Protein AF-A0A150WPJ3-F1 (afdb_monomer_lite)

Foldseek 3Di:
DVVVVVQVVLLVLVLVLCVLLVQPLVCLCVQQVHDSVQSVCSNVVVDNPDRRDLSSLVSLCLQLLAQSVCSVVVPDDSVSSNCSSVPPLLDDDPLWVAPQFFWQLLQLLVLVVCCVPPNLVVSSNLCSVRSHHSCNVVDRRRTTDPLVVLSSLVSVVVVPDDPVNLLVSLLRNCVRQCPPPLLVQLQPDQFPVSLVVSCQVCVSVNGDQWDWDWDDDPQKIKIKTKHQQVSNVVQDPPDPSVVSSVSSVQSNQQNSNVSNQHHGWRFDWDWDDDPRMIMIMTMTGRDDPDGRDPPPDDD

Radius of gyration: 23.69 Å; chains: 1; bounding box: 61×31×68 Å

Secondary structure (DSSP, 8-state):
-HHHHHHHHHHHHHHHHHHHHT--TTTHHHHHT--HHHHHHHHTTS---S---HHHHHHHHHHHT--GGGTTTT-S-HHHHHHHHTT-TTPPPHHHHSS--EEGGGTHHHHHHHHHHH-HHHHHHHHHHTT--GGGGG-TTSEE-HHHHHHHHHHHHHTT--HHHHHHHHHTTHHHHTTSHHHHHHHT--SHHHHHHHHHHTHHHH-SSSEEEEEEETTEEEEEEEEEGGG-TTS-TTSHHHHHHHHHHHHHHHHGGGGGTPPP-PPEEEEEEETTEEEEEEEEE----SPPPPP----

Structure (mmCIF, N/CA/C/O backbone):
data_AF-A0A150WPJ3-F1
#
_entry.id   AF-A0A150WPJ3-F1
#
loop_
_atom_site.group_PDB
_atom_site.id
_atom_site.type_symbol
_atom_site.label_atom_id
_atom_site.label_alt_id
_atom_site.label_comp_id
_atom_site.label_asym_id
_atom_site.label_entity_id
_atom_site.label_seq_id
_atom_site.pdbx_PDB_ins_code
_atom_site.Cartn_x
_atom_site.Cartn_y
_atom_site.Cartn_z
_atom_site.occupancy
_atom_site.B_iso_or_equiv
_atom_site.auth_seq_id
_atom_site.auth_comp_id
_atom_site.auth_asym_id
_atom_site.auth_atom_id
_atom_site.pdbx_PDB_model_num
ATOM 1 N N . MET A 1 1 ? 29.382 14.256 -35.325 1.00 43.97 1 MET A N 1
ATOM 2 C CA . MET A 1 1 ? 30.253 13.311 -34.579 1.00 43.97 1 MET A CA 1
ATOM 3 C C . MET A 1 1 ? 29.924 13.138 -33.090 1.00 43.97 1 MET A C 1
ATOM 5 O O . MET A 1 1 ? 30.317 12.117 -32.549 1.00 43.97 1 MET A O 1
ATOM 9 N N . ARG A 1 2 ? 29.198 14.041 -32.402 1.00 35.03 2 ARG A N 1
ATOM 10 C CA . ARG A 1 2 ? 28.815 13.825 -30.984 1.00 35.03 2 ARG A CA 1
ATOM 11 C C . ARG A 1 2 ? 27.594 12.908 -30.765 1.00 35.03 2 ARG A C 1
ATOM 13 O O . ARG A 1 2 ? 27.507 12.307 -29.703 1.00 35.03 2 ARG A O 1
ATOM 20 N N . SER A 1 3 ? 26.685 12.752 -31.738 1.00 48.56 3 SER A N 1
ATOM 21 C CA . SER A 1 3 ? 25.469 11.934 -31.544 1.00 48.56 3 SER A CA 1
ATOM 22 C C . SER A 1 3 ? 25.683 10.421 -31.686 1.00 48.56 3 SER A C 1
ATOM 24 O O . SER A 1 3 ? 25.034 9.670 -30.969 1.00 48.56 3 SER A O 1
ATOM 26 N N . SER A 1 4 ? 26.611 9.951 -32.535 1.00 50.06 4 SER A N 1
ATOM 27 C CA . SER A 1 4 ? 26.823 8.500 -32.706 1.00 50.06 4 SER A CA 1
ATOM 28 C C . SER A 1 4 ? 27.523 7.857 -31.507 1.00 50.06 4 SER A C 1
ATOM 30 O O . SER A 1 4 ? 27.240 6.710 -31.179 1.00 50.06 4 SER A O 1
ATOM 32 N N . LYS A 1 5 ? 28.386 8.609 -30.807 1.00 55.91 5 LYS A N 1
ATOM 33 C CA . LYS A 1 5 ? 29.076 8.126 -29.603 1.00 55.91 5 LYS A CA 1
ATOM 34 C C . LYS A 1 5 ? 28.113 7.956 -28.420 1.00 55.91 5 LYS A C 1
ATOM 36 O O . LYS A 1 5 ? 28.244 6.991 -27.686 1.00 55.91 5 LYS A O 1
ATOM 41 N N . ARG A 1 6 ? 27.116 8.844 -28.290 1.00 58.34 6 ARG A N 1
ATOM 42 C CA . ARG A 1 6 ? 26.076 8.779 -27.247 1.00 58.34 6 ARG A CA 1
ATOM 43 C C . ARG A 1 6 ? 25.076 7.638 -27.487 1.00 58.34 6 ARG A C 1
ATOM 45 O O . ARG A 1 6 ? 24.801 6.879 -26.571 1.00 58.34 6 ARG A O 1
ATOM 52 N N . ALA A 1 7 ? 24.630 7.446 -28.732 1.00 60.22 7 ALA A N 1
ATOM 53 C CA . ALA A 1 7 ? 23.730 6.341 -29.089 1.00 60.22 7 ALA A CA 1
ATOM 54 C C . ALA A 1 7 ? 24.381 4.950 -28.924 1.00 60.22 7 ALA A C 1
ATOM 56 O O . ALA A 1 7 ? 23.715 3.982 -28.560 1.00 60.22 7 ALA A O 1
ATOM 57 N N . SER A 1 8 ? 25.694 4.846 -29.172 1.00 64.50 8 SER A N 1
ATOM 58 C CA . SER A 1 8 ? 26.464 3.619 -28.924 1.00 64.50 8 SER A CA 1
ATOM 59 C C . SER A 1 8 ? 26.557 3.270 -27.433 1.00 64.50 8 SER A C 1
ATOM 61 O O . SER A 1 8 ? 26.615 2.092 -27.087 1.00 64.50 8 SER A O 1
ATOM 63 N N . ASP A 1 9 ? 26.576 4.279 -26.565 1.00 81.06 9 ASP A N 1
ATOM 64 C CA . ASP A 1 9 ? 26.708 4.134 -25.113 1.00 81.06 9 ASP A CA 1
ATOM 65 C C . ASP A 1 9 ? 25.377 3.694 -24.480 1.00 81.06 9 ASP A C 1
ATOM 67 O O . ASP A 1 9 ? 25.307 2.682 -23.788 1.00 81.06 9 ASP A O 1
ATOM 71 N N . GLU A 1 10 ? 24.277 4.357 -24.856 1.00 85.62 10 GLU A N 1
ATOM 72 C CA . GLU A 1 10 ? 22.910 4.016 -24.426 1.00 85.62 10 GLU A CA 1
ATOM 73 C C . GLU A 1 10 ? 22.515 2.592 -24.849 1.00 85.62 10 GLU A C 1
ATOM 75 O O . GLU A 1 10 ? 21.962 1.824 -24.062 1.00 85.62 10 GLU A O 1
ATOM 80 N N . SER A 1 11 ? 22.863 2.194 -26.078 1.00 88.75 11 SER A N 1
ATOM 81 C CA . SER A 1 11 ? 22.629 0.828 -26.548 1.00 88.75 11 SER A CA 1
ATOM 82 C C . SER A 1 11 ? 23.442 -0.215 -25.784 1.00 88.75 11 SER A C 1
ATOM 84 O O . SER A 1 11 ? 22.971 -1.340 -25.629 1.00 88.75 11 SER A O 1
ATOM 86 N N . THR A 1 12 ? 24.659 0.116 -25.356 1.00 89.44 12 THR A N 1
ATOM 87 C CA . THR A 1 12 ? 25.503 -0.809 -24.589 1.00 89.44 12 THR A CA 1
ATOM 88 C C . THR A 1 12 ? 24.940 -0.967 -23.183 1.00 89.44 12 THR A C 1
ATOM 90 O O . THR A 1 12 ? 24.659 -2.090 -22.766 1.00 89.44 12 THR A O 1
ATOM 93 N N . ARG A 1 13 ? 24.628 0.151 -22.518 1.00 89.38 13 ARG A N 1
ATOM 94 C CA . ARG A 1 13 ? 24.033 0.155 -21.181 1.00 89.38 13 ARG A CA 1
ATOM 95 C C . ARG A 1 13 ? 22.702 -0.593 -21.122 1.00 89.38 13 ARG A C 1
ATOM 97 O O . ARG A 1 13 ? 22.463 -1.323 -20.165 1.00 89.38 13 ARG A O 1
ATOM 104 N N . LEU A 1 14 ? 21.839 -0.456 -22.134 1.00 90.75 14 LEU A N 1
ATOM 105 C CA . LEU A 1 14 ? 20.568 -1.187 -22.160 1.00 90.75 14 LEU A CA 1
ATOM 106 C C . LEU A 1 14 ? 20.791 -2.704 -22.228 1.00 90.75 14 LEU A C 1
ATOM 108 O O . LEU A 1 14 ? 20.119 -3.453 -21.524 1.00 90.75 14 LEU A O 1
ATOM 112 N N . ARG A 1 15 ? 21.755 -3.173 -23.036 1.00 92.19 15 ARG A N 1
ATOM 113 C CA . ARG A 1 15 ? 22.100 -4.604 -23.092 1.00 92.19 15 ARG A CA 1
ATOM 114 C C . ARG A 1 15 ? 22.663 -5.098 -21.765 1.00 92.19 15 ARG A C 1
ATOM 116 O O . ARG A 1 15 ? 22.264 -6.168 -21.316 1.00 92.19 15 ARG A O 1
ATOM 123 N N . GLU A 1 16 ? 23.537 -4.320 -21.131 1.00 91.44 16 GLU A N 1
ATOM 124 C CA . GLU A 1 16 ? 24.059 -4.632 -19.798 1.00 91.44 16 GLU A CA 1
ATOM 125 C C . GLU A 1 16 ? 22.931 -4.747 -18.774 1.00 91.44 16 GLU A C 1
ATOM 127 O O . GLU A 1 16 ? 22.868 -5.743 -18.069 1.00 91.44 16 GLU A O 1
ATOM 132 N N . LEU A 1 17 ? 21.993 -3.795 -18.740 1.00 91.00 17 LEU A N 1
ATOM 133 C CA . LEU A 1 17 ? 20.832 -3.847 -17.849 1.00 91.00 17 LEU A CA 1
ATOM 134 C C . LEU A 1 17 ? 20.012 -5.127 -18.065 1.00 91.00 17 LEU A C 1
ATOM 136 O O . LEU A 1 17 ? 19.693 -5.823 -17.103 1.00 91.00 17 LEU A O 1
ATOM 140 N N . ILE A 1 18 ? 19.706 -5.466 -19.323 1.00 92.81 18 ILE A N 1
ATOM 141 C CA . ILE A 1 18 ? 18.978 -6.694 -19.690 1.00 92.81 18 ILE A CA 1
ATOM 142 C C . ILE A 1 18 ? 19.725 -7.935 -19.177 1.00 92.81 18 ILE A C 1
ATOM 144 O O . ILE A 1 18 ? 19.088 -8.854 -18.660 1.00 92.81 18 ILE A O 1
ATOM 148 N N . GLN A 1 19 ? 21.057 -7.963 -19.284 1.00 92.94 19 GLN A N 1
ATOM 149 C CA . GLN A 1 19 ? 21.891 -9.050 -18.762 1.00 92.94 19 GLN A CA 1
ATOM 150 C C . GLN A 1 19 ? 21.917 -9.083 -17.227 1.00 92.94 19 GLN A C 1
ATOM 152 O O . GLN A 1 19 ? 21.754 -10.156 -16.649 1.00 92.94 19 GLN A O 1
ATOM 157 N N . GLU A 1 20 ? 22.072 -7.933 -16.565 1.00 91.31 20 GLU A N 1
ATOM 158 C CA . GLU A 1 20 ? 22.107 -7.793 -15.102 1.00 91.31 20 GLU A CA 1
ATOM 159 C C . GLU A 1 20 ? 20.833 -8.370 -14.466 1.00 91.31 20 GLU A C 1
ATOM 161 O O . GLU A 1 20 ? 20.904 -9.212 -13.561 1.00 91.31 20 GLU A O 1
ATOM 166 N N . ILE A 1 21 ? 19.668 -7.967 -14.986 1.00 91.94 21 ILE A N 1
ATOM 167 C CA . ILE A 1 21 ? 18.357 -8.411 -14.490 1.00 91.94 21 ILE A CA 1
ATOM 168 C C . ILE A 1 21 ? 17.924 -9.757 -15.080 1.00 91.94 21 ILE A C 1
ATOM 170 O O . ILE A 1 21 ? 16.922 -10.314 -14.649 1.00 91.94 21 ILE A O 1
ATOM 174 N N . GLY A 1 22 ? 18.656 -10.300 -16.056 1.00 91.88 22 GLY A N 1
ATOM 175 C CA . GLY A 1 22 ? 18.321 -11.564 -16.713 1.00 91.88 22 GLY A CA 1
ATOM 176 C C . GLY A 1 22 ? 17.007 -11.525 -17.500 1.00 91.88 22 GLY A C 1
ATOM 177 O O . GLY A 1 22 ? 16.293 -12.525 -17.539 1.00 91.88 22 GLY A O 1
ATOM 178 N N . LEU A 1 23 ? 16.653 -10.388 -18.112 1.00 92.75 23 LEU A N 1
ATOM 179 C CA . LEU A 1 23 ? 15.397 -10.251 -18.854 1.00 92.75 23 LEU A CA 1
ATOM 180 C C . LEU A 1 23 ? 15.380 -11.211 -20.063 1.00 92.75 23 LEU A C 1
ATOM 182 O O . LEU A 1 23 ? 16.221 -11.082 -20.958 1.00 92.75 23 LEU A O 1
ATOM 186 N N . PRO A 1 24 ? 14.411 -12.147 -20.158 1.00 91.81 24 PRO A N 1
ATOM 187 C CA . PRO A 1 24 ? 14.339 -13.049 -21.299 1.00 91.81 24 PRO A CA 1
ATOM 188 C C . PRO A 1 24 ? 14.077 -12.276 -22.594 1.00 91.81 24 PRO A C 1
ATOM 190 O O . PRO A 1 24 ? 13.049 -11.609 -22.715 1.00 91.81 24 PRO A O 1
ATOM 193 N N . LEU A 1 25 ? 14.945 -12.434 -23.599 1.00 91.38 25 LEU A N 1
ATOM 194 C CA . LEU A 1 25 ? 14.851 -11.700 -24.873 1.00 91.38 25 LEU A CA 1
ATOM 195 C C . LEU A 1 25 ? 13.511 -11.879 -25.589 1.00 91.38 25 LEU A C 1
ATOM 197 O O . LEU A 1 25 ? 13.070 -10.976 -26.283 1.00 91.38 25 LEU A O 1
ATOM 201 N N . ARG A 1 26 ? 12.820 -13.005 -25.374 1.00 91.81 26 ARG A N 1
ATOM 202 C CA . ARG A 1 26 ? 11.466 -13.229 -25.905 1.00 91.81 26 ARG A CA 1
ATOM 203 C C . ARG A 1 26 ? 10.423 -12.223 -25.399 1.00 91.81 26 ARG A C 1
ATOM 205 O O . ARG A 1 26 ? 9.414 -12.048 -26.059 1.00 91.81 26 ARG A O 1
ATOM 212 N N . ARG A 1 27 ? 10.636 -11.625 -24.219 1.00 89.94 27 ARG A N 1
ATOM 213 C CA . ARG A 1 27 ? 9.732 -10.640 -23.595 1.00 89.94 27 ARG A CA 1
ATOM 214 C C . ARG A 1 27 ? 10.131 -9.203 -23.905 1.00 89.94 27 ARG A C 1
ATOM 216 O O . ARG A 1 27 ? 9.323 -8.303 -23.722 1.00 89.94 27 ARG A O 1
ATOM 223 N N . LEU A 1 28 ? 11.380 -8.989 -24.323 1.00 92.44 28 LEU A N 1
ATOM 224 C CA . LEU A 1 28 ? 11.913 -7.662 -24.601 1.00 92.44 28 LEU A CA 1
ATOM 225 C C . LEU A 1 28 ? 11.039 -6.886 -25.608 1.00 92.44 28 LEU A C 1
ATOM 227 O O . LEU A 1 28 ? 10.679 -5.767 -25.260 1.00 92.44 28 LEU A O 1
ATOM 231 N N . PRO A 1 29 ? 10.625 -7.453 -26.764 1.00 93.56 29 PRO A N 1
ATOM 232 C CA . PRO A 1 29 ? 9.812 -6.740 -27.754 1.00 93.56 29 PRO A CA 1
ATOM 233 C C . PRO A 1 29 ? 8.538 -6.135 -27.164 1.00 93.56 29 PRO A C 1
ATOM 235 O O . PRO A 1 29 ? 8.267 -4.960 -27.382 1.00 93.56 29 PRO A O 1
ATOM 238 N N . ASP A 1 30 ? 7.819 -6.899 -26.339 1.00 91.19 30 ASP A N 1
ATOM 239 C CA . ASP A 1 30 ? 6.580 -6.443 -25.704 1.00 91.19 30 ASP A CA 1
ATOM 240 C C . ASP A 1 30 ? 6.827 -5.311 -24.697 1.00 91.19 30 ASP A C 1
ATOM 242 O O . ASP A 1 30 ? 6.012 -4.406 -24.561 1.00 91.19 30 ASP A O 1
ATOM 246 N N . ILE A 1 31 ? 7.955 -5.356 -23.981 1.00 90.38 31 ILE A N 1
ATOM 247 C CA . ILE A 1 31 ? 8.293 -4.376 -22.939 1.00 90.38 31 ILE A CA 1
ATOM 248 C C . ILE A 1 31 ? 8.731 -3.053 -23.557 1.00 90.38 31 ILE A C 1
ATOM 250 O O . ILE A 1 31 ? 8.329 -1.993 -23.082 1.00 90.38 31 ILE A O 1
ATOM 254 N N . ILE A 1 32 ? 9.572 -3.104 -24.591 1.00 91.81 32 ILE A N 1
ATOM 255 C CA . ILE A 1 32 ? 10.066 -1.896 -25.256 1.00 91.81 32 ILE A CA 1
ATOM 256 C C . ILE A 1 32 ? 9.150 -1.420 -26.394 1.00 91.81 32 ILE A C 1
ATOM 258 O O . ILE A 1 32 ? 9.360 -0.319 -26.888 1.00 91.81 32 ILE A O 1
ATOM 262 N N . GLU A 1 33 ? 8.084 -2.171 -26.700 1.00 92.25 33 GLU A N 1
ATOM 263 C CA . GLU A 1 33 ? 7.122 -1.987 -27.806 1.00 92.25 33 GLU A CA 1
ATOM 264 C C . GLU A 1 33 ? 7.789 -1.876 -29.182 1.00 92.25 33 GLU A C 1
ATOM 266 O O . GLU A 1 33 ? 7.431 -1.047 -30.016 1.00 92.25 33 GLU A O 1
ATOM 271 N N . GLU A 1 34 ? 8.757 -2.750 -29.420 1.00 93.25 34 GLU A N 1
ATOM 272 C CA . GLU A 1 34 ? 9.460 -2.856 -30.693 1.00 93.25 34 GLU A CA 1
ATOM 273 C C . GLU A 1 34 ? 9.155 -4.198 -31.354 1.00 93.25 34 GLU A C 1
ATOM 275 O O . GLU A 1 34 ? 8.716 -5.156 -30.710 1.00 93.25 34 GLU A O 1
ATOM 280 N N . LYS A 1 35 ? 9.391 -4.303 -32.664 1.00 92.38 35 LYS A N 1
ATOM 281 C CA . LYS A 1 35 ? 9.163 -5.571 -33.367 1.00 92.38 35 LYS A CA 1
ATOM 282 C C . LYS A 1 35 ? 10.167 -6.635 -32.902 1.00 92.38 35 LYS A C 1
ATOM 284 O O . LYS A 1 35 ? 11.356 -6.333 -32.773 1.00 92.38 35 LYS A O 1
ATOM 289 N N . PRO A 1 36 ? 9.747 -7.906 -32.738 1.00 92.94 36 PRO A N 1
ATOM 290 C CA . PRO A 1 36 ? 10.651 -8.984 -32.329 1.00 92.94 36 PRO A CA 1
ATOM 291 C C . PRO A 1 36 ? 11.904 -9.130 -33.201 1.00 92.94 36 PRO A C 1
ATOM 293 O O . PRO A 1 36 ? 12.995 -9.376 -32.688 1.00 92.94 36 PRO A O 1
ATOM 296 N N . GLU A 1 37 ? 11.750 -8.943 -34.510 1.00 92.00 37 GLU A N 1
ATOM 297 C CA . GLU A 1 37 ? 12.819 -9.036 -35.510 1.00 92.00 37 GLU A CA 1
ATOM 298 C C . GLU A 1 37 ? 13.876 -7.938 -35.317 1.00 92.00 37 GLU A C 1
ATOM 300 O O . GLU A 1 37 ? 15.077 -8.219 -35.285 1.00 92.00 37 GLU A O 1
ATOM 305 N N . ASP A 1 38 ? 13.423 -6.698 -35.111 1.00 91.94 38 ASP A N 1
ATOM 306 C CA . ASP A 1 38 ? 14.286 -5.540 -34.881 1.00 91.94 38 ASP A CA 1
ATOM 307 C C . ASP A 1 38 ? 15.022 -5.666 -33.540 1.00 91.94 38 ASP A C 1
ATOM 309 O O . ASP A 1 38 ? 16.226 -5.415 -33.475 1.00 91.94 38 ASP A O 1
ATOM 313 N N . CYS A 1 39 ? 14.342 -6.149 -32.492 1.00 91.81 39 CYS A N 1
ATOM 314 C CA . CYS A 1 39 ? 14.949 -6.432 -31.187 1.00 91.81 39 CYS A CA 1
ATOM 315 C C . CYS A 1 39 ? 16.068 -7.468 -31.288 1.00 91.81 39 CYS A C 1
ATOM 317 O O . CYS A 1 39 ? 17.139 -7.288 -30.706 1.00 91.81 39 CYS A O 1
ATOM 319 N N . LEU A 1 40 ? 15.836 -8.553 -32.032 1.00 90.50 40 LEU A N 1
ATOM 320 C CA . LEU A 1 40 ? 16.822 -9.612 -32.218 1.00 90.50 40 LEU A CA 1
ATOM 321 C C . LEU A 1 40 ? 18.020 -9.125 -33.043 1.00 90.50 40 LEU A C 1
ATOM 323 O O . LEU A 1 40 ? 19.171 -9.409 -32.698 1.00 90.50 40 LEU A O 1
ATOM 327 N N . SER A 1 41 ? 17.766 -8.359 -34.105 1.00 90.31 41 SER A N 1
ATOM 328 C CA . SER A 1 41 ? 18.813 -7.752 -34.931 1.00 90.31 41 SER A CA 1
ATOM 329 C C . SER A 1 41 ? 19.656 -6.743 -34.142 1.00 90.31 41 SER A C 1
ATOM 331 O O . SER A 1 41 ? 20.885 -6.746 -34.240 1.00 90.31 41 SER A O 1
ATOM 333 N N . TRP A 1 42 ? 19.009 -5.916 -33.317 1.00 92.06 42 TRP A N 1
ATOM 334 C CA . TRP A 1 42 ? 19.683 -4.994 -32.408 1.00 92.06 42 TRP A CA 1
ATOM 335 C C . TRP A 1 42 ? 20.510 -5.749 -31.364 1.00 92.06 42 TRP A C 1
ATOM 337 O O . TRP A 1 42 ? 21.672 -5.413 -31.139 1.00 92.06 42 TRP A O 1
ATOM 347 N N . TRP A 1 43 ? 19.958 -6.793 -30.741 1.00 91.69 43 TRP A N 1
ATOM 348 C CA . TRP A 1 43 ? 20.661 -7.590 -29.733 1.00 91.69 43 TRP A CA 1
ATOM 349 C C . TRP A 1 43 ? 21.915 -8.269 -30.295 1.00 91.69 43 TRP A C 1
ATOM 351 O O . TRP A 1 43 ? 22.976 -8.236 -29.674 1.00 91.69 43 TRP A O 1
ATOM 361 N N . SER A 1 44 ? 21.799 -8.838 -31.495 1.00 89.12 44 SER A N 1
ATOM 362 C CA . SER A 1 44 ? 22.882 -9.527 -32.208 1.00 89.12 44 SER A CA 1
ATOM 363 C C . SER A 1 44 ? 23.915 -8.592 -32.846 1.00 89.12 44 SER A C 1
ATOM 365 O O . SER A 1 44 ? 24.878 -9.074 -33.434 1.00 89.12 44 SER A O 1
ATOM 367 N N . GLN A 1 45 ? 23.744 -7.270 -32.716 1.00 86.81 45 GLN A N 1
ATOM 368 C CA . GLN A 1 45 ? 24.619 -6.244 -33.300 1.00 86.81 45 GLN A CA 1
ATOM 369 C C . GLN A 1 45 ? 24.694 -6.290 -34.839 1.00 86.81 45 GLN A C 1
ATOM 371 O O . GLN A 1 45 ? 25.605 -5.712 -35.427 1.00 86.81 45 GLN A O 1
ATOM 376 N N . LEU A 1 46 ? 23.736 -6.955 -35.496 1.00 82.19 46 LEU A N 1
ATOM 377 C CA . LEU A 1 46 ? 23.716 -7.120 -36.951 1.00 82.19 46 LEU A CA 1
ATOM 378 C C . LEU A 1 46 ? 23.232 -5.856 -37.665 1.00 82.19 46 LEU A C 1
ATOM 380 O O . LEU A 1 46 ? 23.816 -5.467 -38.668 1.00 82.19 46 LEU A O 1
ATOM 384 N N . ASN A 1 47 ? 22.200 -5.199 -37.129 1.00 74.44 47 ASN A N 1
ATOM 385 C CA . ASN A 1 47 ? 21.736 -3.882 -37.572 1.00 74.44 47 ASN A CA 1
ATOM 386 C C . ASN A 1 47 ? 21.215 -3.079 -36.381 1.00 74.44 47 ASN A C 1
ATOM 388 O O . ASN A 1 47 ? 20.601 -3.632 -35.469 1.00 74.44 47 ASN A O 1
ATOM 392 N N . ASN A 1 48 ? 21.406 -1.761 -36.427 1.00 70.25 48 ASN A N 1
ATOM 393 C CA . ASN A 1 48 ? 21.015 -0.840 -35.359 1.00 70.25 48 ASN A CA 1
ATOM 394 C C . ASN A 1 48 ? 19.728 -0.073 -35.720 1.00 70.25 48 ASN A C 1
ATOM 396 O O . ASN A 1 48 ? 19.693 1.155 -35.674 1.00 70.25 48 ASN A O 1
ATOM 400 N N . ASN A 1 49 ? 18.690 -0.809 -36.132 1.00 77.62 49 ASN A N 1
ATOM 401 C CA . ASN A 1 49 ? 17.408 -0.232 -36.560 1.00 77.62 49 ASN A CA 1
ATOM 402 C C . ASN A 1 49 ? 16.633 0.409 -35.402 1.00 77.62 49 ASN A C 1
ATOM 404 O O . ASN A 1 49 ? 15.872 1.348 -35.621 1.00 77.62 49 ASN A O 1
ATOM 408 N N . ILE A 1 50 ? 16.855 -0.070 -34.175 1.00 84.81 50 ILE A N 1
ATOM 409 C CA . ILE A 1 50 ? 16.240 0.501 -32.981 1.00 84.81 50 ILE A CA 1
ATOM 410 C C . ILE A 1 50 ? 17.093 1.666 -32.492 1.00 84.81 50 ILE A C 1
ATOM 412 O O . ILE A 1 50 ? 18.267 1.513 -32.137 1.00 84.81 50 ILE A O 1
ATOM 416 N N . LYS A 1 51 ? 16.478 2.845 -32.428 1.00 88.56 51 LYS A N 1
ATOM 417 C CA . LYS A 1 51 ? 17.063 4.000 -31.758 1.00 88.56 51 LYS A CA 1
ATOM 418 C C . LYS A 1 51 ? 16.735 3.914 -30.271 1.00 88.56 51 LYS A C 1
ATOM 420 O O . LYS A 1 51 ? 15.617 4.220 -29.871 1.00 88.56 51 LYS A O 1
ATOM 425 N N . ILE A 1 52 ? 17.720 3.536 -29.462 1.00 89.50 52 ILE A N 1
ATOM 426 C CA . ILE A 1 52 ? 17.567 3.523 -28.004 1.00 89.50 52 ILE A CA 1
ATOM 427 C C . ILE A 1 52 ? 17.347 4.952 -27.490 1.00 89.50 52 ILE A C 1
ATOM 429 O O . ILE A 1 52 ? 17.928 5.914 -27.992 1.00 89.50 52 ILE A O 1
ATOM 433 N N . THR A 1 53 ? 16.450 5.075 -26.520 1.00 89.75 53 THR A N 1
ATOM 434 C CA . THR A 1 53 ? 15.949 6.326 -25.940 1.00 89.75 53 THR A CA 1
ATOM 435 C C . THR A 1 53 ? 15.654 6.088 -24.465 1.00 89.75 53 THR A C 1
ATOM 437 O O . THR A 1 53 ? 15.529 4.942 -24.031 1.00 89.75 53 THR A O 1
ATOM 440 N N . GLU A 1 54 ? 15.492 7.167 -23.706 1.00 87.31 54 GLU A N 1
ATOM 441 C CA . GLU A 1 54 ? 15.127 7.136 -22.284 1.00 87.31 54 GLU A CA 1
ATOM 442 C C . GLU A 1 54 ? 13.844 6.331 -22.020 1.00 87.31 54 GLU A C 1
ATOM 444 O O . GLU A 1 54 ? 13.823 5.487 -21.130 1.00 87.31 54 GLU A O 1
ATOM 449 N N . SER A 1 55 ? 12.839 6.446 -22.894 1.00 89.31 55 SER A N 1
ATOM 450 C CA . SER A 1 55 ? 11.586 5.683 -22.794 1.00 89.31 55 SER A CA 1
ATOM 451 C C . SER A 1 55 ? 11.780 4.162 -22.745 1.00 89.31 55 SER A C 1
ATOM 453 O O . SER A 1 55 ? 10.991 3.457 -22.121 1.00 89.31 55 SER A O 1
ATOM 455 N N . HIS A 1 56 ? 12.821 3.625 -23.388 1.00 91.81 56 HIS A N 1
ATOM 456 C CA . HIS A 1 56 ? 13.126 2.195 -23.327 1.00 91.81 56 HIS A CA 1
ATOM 457 C C . HIS A 1 56 ? 13.635 1.780 -21.941 1.00 91.81 56 HIS A C 1
ATOM 459 O O . HIS A 1 56 ? 13.269 0.718 -21.438 1.00 91.81 56 HIS A O 1
ATOM 465 N N . PHE A 1 57 ? 14.442 2.634 -21.308 1.00 89.88 57 PHE A N 1
ATOM 466 C CA . PHE A 1 57 ? 14.923 2.435 -19.945 1.00 89.88 57 PHE A CA 1
ATOM 467 C C . PHE A 1 57 ? 13.780 2.534 -18.934 1.00 89.88 57 PHE A C 1
ATOM 469 O O . PHE A 1 57 ? 13.636 1.630 -18.114 1.00 89.88 57 PHE A O 1
ATOM 476 N N . GLU A 1 58 ? 12.929 3.558 -19.045 1.00 86.94 58 GLU A N 1
ATOM 477 C CA . GLU A 1 58 ? 11.738 3.749 -18.200 1.00 86.94 58 GLU A CA 1
ATOM 478 C C . GLU A 1 58 ? 10.807 2.529 -18.245 1.00 86.94 58 GLU A C 1
ATOM 480 O O . GLU A 1 58 ? 10.343 2.037 -17.216 1.00 86.94 58 GLU A O 1
ATOM 485 N N . ARG A 1 59 ? 10.574 1.971 -19.441 1.00 88.94 59 ARG A N 1
ATOM 486 C CA . ARG A 1 59 ? 9.733 0.777 -19.623 1.00 88.94 59 ARG A CA 1
ATOM 487 C C . ARG A 1 59 ? 10.307 -0.451 -18.936 1.00 88.94 59 ARG A C 1
ATOM 489 O O . ARG A 1 59 ? 9.567 -1.160 -18.251 1.00 88.94 59 ARG A O 1
ATOM 496 N N . ILE A 1 60 ? 11.611 -0.692 -19.083 1.00 89.50 60 ILE A N 1
ATOM 497 C CA . ILE A 1 60 ? 12.272 -1.793 -18.377 1.00 89.50 60 ILE A CA 1
ATOM 498 C C . ILE A 1 60 ? 12.218 -1.551 -16.868 1.00 89.50 60 ILE A C 1
ATOM 500 O O . ILE A 1 60 ? 11.797 -2.459 -16.159 1.00 89.50 60 ILE A O 1
ATOM 504 N N . ALA A 1 61 ? 12.546 -0.346 -16.385 1.00 87.00 61 ALA A N 1
ATOM 505 C CA . ALA A 1 61 ? 12.465 0.013 -14.966 1.00 87.00 61 ALA A CA 1
ATOM 506 C C . ALA A 1 61 ? 11.082 -0.269 -14.387 1.00 87.00 61 ALA A C 1
ATOM 508 O O . ALA A 1 61 ? 10.966 -0.982 -13.389 1.00 87.00 61 ALA A O 1
ATOM 509 N N . LYS A 1 62 ? 10.031 0.225 -15.047 1.00 83.81 62 LYS A N 1
ATOM 510 C CA . LYS A 1 62 ? 8.643 -0.006 -14.647 1.00 83.81 62 LYS A CA 1
ATOM 511 C C . LYS A 1 62 ? 8.325 -1.497 -14.591 1.00 83.81 62 LYS A C 1
ATOM 513 O O . LYS A 1 62 ? 7.722 -1.966 -13.626 1.00 83.81 62 LYS A O 1
ATOM 518 N N . PHE A 1 63 ? 8.744 -2.242 -15.609 1.00 85.12 63 PHE A N 1
ATOM 519 C CA . PHE A 1 63 ? 8.482 -3.670 -15.715 1.00 85.12 63 PHE A CA 1
ATOM 520 C C . PHE A 1 63 ? 9.215 -4.494 -14.639 1.00 85.12 63 PHE A C 1
ATOM 522 O O . PHE A 1 63 ? 8.633 -5.409 -14.056 1.00 85.12 63 PHE A O 1
ATOM 529 N N . SER A 1 64 ? 10.467 -4.153 -14.324 1.00 87.00 64 SER A N 1
ATOM 530 C CA . SER A 1 64 ? 11.264 -4.806 -13.276 1.00 87.00 64 SER A CA 1
ATOM 531 C C . SER A 1 64 ? 11.045 -4.225 -11.872 1.00 87.00 64 SER A C 1
ATOM 533 O O . SER A 1 64 ? 11.565 -4.766 -10.896 1.00 87.00 64 SER A O 1
ATOM 535 N N . GLY A 1 65 ? 10.287 -3.134 -11.739 1.00 82.62 65 GLY A N 1
ATOM 536 C CA . GLY A 1 65 ? 10.094 -2.401 -10.485 1.00 82.62 65 GLY A CA 1
ATOM 537 C C . GLY A 1 65 ? 11.392 -1.805 -9.926 1.00 82.62 65 GLY A C 1
ATOM 538 O O . GLY A 1 65 ? 11.632 -1.920 -8.724 1.00 82.62 65 GLY A O 1
ATOM 539 N N . ILE A 1 66 ? 12.231 -1.243 -10.801 1.00 86.25 66 ILE A N 1
ATOM 540 C CA . ILE A 1 66 ? 13.461 -0.513 -10.459 1.00 86.25 66 ILE A CA 1
ATOM 541 C C . ILE A 1 66 ? 13.167 0.990 -10.538 1.00 86.25 66 ILE A C 1
ATOM 543 O O . ILE A 1 66 ? 12.543 1.436 -11.498 1.00 86.25 66 ILE A O 1
ATOM 547 N N . ASP A 1 67 ? 13.637 1.767 -9.560 1.00 82.00 67 ASP A N 1
ATOM 548 C CA . ASP A 1 67 ? 13.620 3.234 -9.628 1.00 82.00 67 ASP A CA 1
ATOM 549 C C . ASP A 1 67 ? 14.519 3.724 -10.773 1.00 82.00 67 ASP A C 1
ATOM 551 O O . ASP A 1 67 ? 15.704 3.387 -10.838 1.00 82.00 67 ASP A O 1
ATOM 555 N N . GLU A 1 68 ? 13.966 4.538 -11.672 1.00 80.88 68 GLU A N 1
ATOM 556 C CA . GLU A 1 68 ? 14.666 5.082 -12.842 1.00 80.88 68 GLU A CA 1
ATOM 557 C C . GLU A 1 68 ? 15.970 5.797 -12.464 1.00 80.88 68 GLU A C 1
ATOM 559 O O . GLU A 1 68 ? 16.971 5.696 -13.177 1.00 80.88 68 GLU A O 1
ATOM 564 N N . ARG A 1 69 ? 16.006 6.439 -11.287 1.00 80.38 69 ARG A N 1
ATOM 565 C CA . ARG A 1 69 ? 17.198 7.126 -10.763 1.00 80.38 69 ARG A CA 1
ATOM 566 C C . ARG A 1 69 ? 18.365 6.178 -10.499 1.00 80.38 69 ARG A C 1
ATOM 568 O O . ARG A 1 69 ? 19.515 6.613 -10.513 1.00 80.38 69 ARG A O 1
ATOM 575 N N . ASN A 1 70 ? 18.075 4.896 -10.296 1.00 82.81 70 ASN A N 1
ATOM 576 C CA . ASN A 1 70 ? 19.060 3.874 -9.967 1.00 82.81 70 ASN A CA 1
ATOM 577 C C . ASN A 1 70 ? 19.483 3.037 -11.182 1.00 82.81 70 ASN A C 1
ATOM 579 O O . ASN A 1 70 ? 20.444 2.271 -11.100 1.00 82.81 70 ASN A O 1
ATOM 583 N N . LEU A 1 71 ? 18.811 3.191 -12.331 1.00 80.38 71 LEU A N 1
ATOM 584 C CA . LEU A 1 71 ? 19.123 2.428 -13.544 1.00 80.38 71 LEU A CA 1
ATOM 585 C C . LEU A 1 71 ? 20.567 2.626 -14.004 1.00 80.38 71 LEU A C 1
ATOM 587 O O . LEU A 1 71 ? 21.201 1.680 -14.463 1.00 80.38 71 LEU A O 1
ATOM 591 N N . PHE A 1 72 ? 21.103 3.839 -13.884 1.00 79.75 72 PHE A N 1
ATOM 592 C CA . PHE A 1 72 ? 22.447 4.164 -14.371 1.00 79.75 72 PHE A CA 1
ATOM 593 C C . PHE A 1 72 ? 23.541 4.012 -13.309 1.00 79.75 72 PHE A C 1
ATOM 595 O O . PHE A 1 72 ? 24.710 3.915 -13.668 1.00 79.75 72 PHE A O 1
ATOM 602 N N . SER A 1 73 ? 23.184 3.956 -12.023 1.00 77.94 73 SER A N 1
ATOM 603 C CA . SER A 1 73 ? 24.133 3.720 -10.926 1.00 77.94 73 SER A CA 1
ATOM 604 C C . SER A 1 73 ? 24.341 2.235 -10.615 1.00 77.94 73 SER A C 1
ATOM 606 O O . SER A 1 73 ? 25.245 1.897 -9.856 1.00 77.94 73 SER A O 1
ATOM 608 N N . SER A 1 74 ? 23.504 1.352 -11.175 1.00 74.25 74 SER A N 1
ATOM 609 C CA . SER A 1 74 ? 23.423 -0.070 -10.811 1.00 74.25 74 SER A CA 1
ATOM 610 C C . SER A 1 74 ? 23.165 -0.315 -9.314 1.00 74.25 74 SER A C 1
ATOM 612 O O . SER A 1 74 ? 23.446 -1.405 -8.811 1.00 74.25 74 SER A O 1
ATOM 614 N N . ASP A 1 75 ? 22.599 0.681 -8.623 1.00 82.62 75 ASP A N 1
ATOM 615 C CA . ASP A 1 75 ? 22.254 0.659 -7.197 1.00 82.62 75 ASP A CA 1
ATOM 616 C C . ASP A 1 75 ? 20.802 0.193 -6.994 1.00 82.62 75 ASP A C 1
ATOM 618 O O . ASP A 1 75 ? 19.900 0.948 -6.620 1.00 82.62 75 ASP A O 1
ATOM 622 N N . TYR A 1 76 ? 20.540 -1.061 -7.356 1.00 85.06 76 TYR A N 1
ATOM 623 C CA . TYR A 1 76 ? 19.225 -1.683 -7.225 1.00 85.06 76 TYR A CA 1
ATOM 624 C C . TYR A 1 76 ? 19.348 -3.183 -6.928 1.00 85.06 76 TYR A C 1
ATOM 626 O O . TYR A 1 76 ? 20.356 -3.824 -7.237 1.00 85.06 76 TYR A O 1
ATOM 634 N N . ASP A 1 77 ? 18.301 -3.762 -6.337 1.00 87.38 77 ASP A N 1
ATOM 635 C CA . ASP A 1 77 ? 18.244 -5.191 -6.017 1.00 87.38 77 ASP A CA 1
ATOM 636 C C . ASP A 1 77 ? 18.061 -6.023 -7.298 1.00 87.38 77 ASP A C 1
ATOM 638 O O . ASP A 1 77 ? 16.961 -6.153 -7.849 1.00 87.38 77 ASP A O 1
ATOM 642 N N . ARG A 1 78 ? 19.175 -6.573 -7.791 1.00 89.38 78 ARG A N 1
ATOM 643 C CA . ARG A 1 78 ? 19.230 -7.353 -9.035 1.00 89.38 78 ARG A CA 1
ATOM 644 C C . ARG A 1 78 ? 18.449 -8.659 -8.942 1.00 89.38 78 ARG A C 1
ATOM 646 O O . ARG A 1 78 ? 17.838 -9.056 -9.93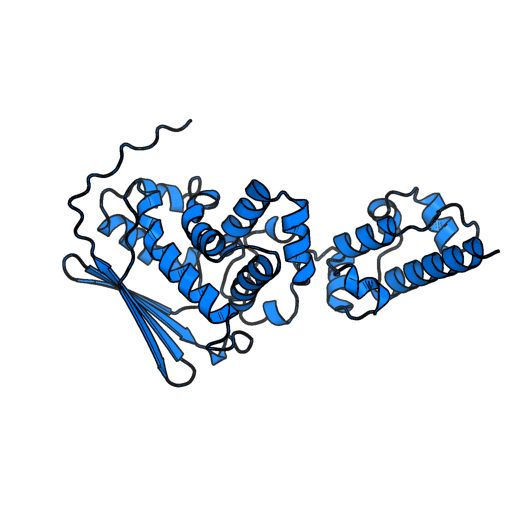0 1.00 89.38 78 ARG A O 1
ATOM 653 N N . GLU A 1 79 ? 18.447 -9.322 -7.786 1.00 90.00 79 GLU A N 1
ATOM 654 C CA . GLU A 1 79 ? 17.727 -10.589 -7.614 1.00 90.00 79 GLU A CA 1
ATOM 655 C C . GLU A 1 79 ? 16.217 -10.361 -7.575 1.00 90.00 79 GLU A C 1
ATOM 657 O O . GLU A 1 79 ? 15.449 -11.111 -8.183 1.00 90.00 79 GLU A O 1
ATOM 662 N N . LEU A 1 80 ? 15.768 -9.286 -6.924 1.00 90.19 80 LEU A N 1
ATOM 663 C CA . LEU A 1 80 ? 14.368 -8.877 -6.960 1.00 90.19 80 LEU A CA 1
ATOM 664 C C . LEU A 1 80 ? 13.923 -8.502 -8.378 1.00 90.19 80 LEU A C 1
ATOM 666 O O . LEU A 1 80 ? 12.895 -8.996 -8.847 1.00 90.19 80 LEU A O 1
ATOM 670 N N . ALA A 1 81 ? 14.710 -7.686 -9.083 1.00 89.81 81 ALA A N 1
ATOM 671 C CA . ALA A 1 81 ? 14.442 -7.345 -10.478 1.00 89.81 81 ALA A CA 1
ATOM 672 C C . ALA A 1 81 ? 14.368 -8.603 -11.358 1.00 89.81 81 ALA A C 1
ATOM 674 O O . ALA A 1 81 ? 13.437 -8.744 -12.155 1.00 89.81 81 ALA A O 1
ATOM 675 N N . ARG A 1 82 ? 15.288 -9.559 -11.157 1.00 91.12 82 ARG A N 1
ATOM 676 C CA . ARG A 1 82 ? 15.304 -10.842 -11.868 1.00 91.12 82 ARG A CA 1
ATOM 677 C C . ARG A 1 82 ? 14.030 -11.646 -11.632 1.00 91.12 82 ARG A C 1
ATOM 679 O O . ARG A 1 82 ? 13.377 -12.055 -12.590 1.00 91.12 82 ARG A O 1
ATOM 686 N N . ARG A 1 83 ? 13.617 -11.836 -10.376 1.00 90.62 83 ARG A N 1
ATOM 687 C CA . ARG A 1 83 ? 12.361 -12.541 -10.053 1.00 90.62 83 ARG A CA 1
ATOM 688 C C . ARG A 1 83 ? 11.164 -11.930 -10.788 1.00 90.62 83 ARG A C 1
ATOM 690 O O . ARG A 1 83 ? 10.386 -12.651 -11.417 1.00 90.62 83 ARG A O 1
ATOM 697 N N . ARG A 1 84 ? 11.074 -10.598 -10.813 1.00 89.62 84 ARG A N 1
ATOM 698 C CA . ARG A 1 84 ? 9.984 -9.863 -11.477 1.00 89.62 84 ARG A CA 1
ATOM 699 C C . ARG A 1 84 ? 9.972 -10.040 -12.985 1.00 89.62 84 ARG A C 1
ATOM 701 O O . ARG A 1 84 ? 8.921 -10.355 -13.546 1.00 89.62 84 ARG A O 1
ATOM 708 N N . VAL A 1 85 ? 11.122 -9.925 -13.653 1.00 88.81 85 VAL A N 1
ATOM 709 C CA . VAL A 1 85 ? 11.170 -10.121 -15.113 1.00 88.81 85 VAL A CA 1
ATOM 710 C C . VAL A 1 85 ? 10.875 -11.564 -15.533 1.00 88.81 85 VAL A C 1
ATOM 712 O O . VAL A 1 85 ? 10.437 -11.806 -16.663 1.00 88.81 85 VAL A O 1
ATOM 715 N N . HIS A 1 86 ? 11.022 -12.519 -14.613 1.00 89.00 86 HIS A N 1
ATOM 716 C CA . HIS A 1 86 ? 10.601 -13.910 -14.778 1.00 89.00 86 HIS A CA 1
ATOM 717 C C . HIS A 1 86 ? 9.126 -14.176 -14.428 1.00 89.00 86 HIS A C 1
ATOM 719 O O . HIS A 1 86 ? 8.650 -15.288 -14.642 1.00 89.00 86 HIS A O 1
ATOM 725 N N . GLY A 1 87 ? 8.374 -13.156 -14.002 1.00 84.62 87 GLY A N 1
ATOM 726 C CA . GLY A 1 87 ? 6.928 -13.226 -13.778 1.00 84.62 87 GLY A CA 1
ATOM 727 C C . GLY A 1 87 ? 6.494 -13.184 -12.314 1.00 84.62 87 GLY A C 1
ATOM 728 O O . GLY A 1 87 ? 5.294 -13.135 -12.065 1.00 84.62 87 GLY A O 1
ATOM 729 N N . ASP A 1 88 ? 7.419 -13.141 -11.353 1.00 88.38 88 ASP A N 1
ATOM 730 C CA . ASP A 1 88 ? 7.093 -12.975 -9.933 1.00 88.38 88 ASP A CA 1
ATOM 731 C C . ASP A 1 88 ? 6.957 -11.484 -9.576 1.00 88.38 88 ASP A C 1
ATOM 733 O O . ASP A 1 88 ? 7.809 -10.882 -8.917 1.00 88.38 88 ASP A O 1
ATOM 737 N N . TYR A 1 89 ? 5.886 -10.856 -10.066 1.00 83.81 89 TYR A N 1
ATOM 738 C CA . TYR A 1 89 ? 5.584 -9.441 -9.805 1.00 83.81 89 TYR A CA 1
ATOM 739 C C . TYR A 1 89 ? 5.106 -9.176 -8.369 1.00 83.81 89 TYR A C 1
ATOM 741 O O . TYR A 1 89 ? 5.057 -8.021 -7.949 1.00 83.81 89 TYR A O 1
ATOM 749 N N . LEU A 1 90 ? 4.772 -10.230 -7.616 1.00 87.19 90 LEU A N 1
ATOM 750 C CA . LEU A 1 90 ? 4.367 -10.147 -6.211 1.00 87.19 90 LEU A CA 1
ATOM 751 C C . LEU A 1 90 ? 5.565 -10.147 -5.257 1.00 87.19 90 LEU A C 1
ATOM 753 O O . LEU A 1 90 ? 5.406 -9.811 -4.084 1.00 87.19 90 LEU A O 1
ATOM 757 N N . SER A 1 91 ? 6.763 -10.474 -5.753 1.00 88.44 91 SER A N 1
ATOM 758 C CA . SER A 1 91 ? 7.990 -10.387 -4.970 1.00 88.44 91 SER A CA 1
ATOM 759 C C . SER A 1 91 ? 8.196 -8.993 -4.372 1.00 88.44 91 SER A C 1
ATOM 761 O O . SER A 1 91 ? 8.203 -7.952 -5.048 1.00 88.44 91 SER A O 1
ATOM 763 N N . LEU A 1 92 ? 8.401 -8.993 -3.061 1.00 88.81 92 LEU A N 1
ATOM 764 C CA . LEU A 1 92 ? 8.692 -7.818 -2.261 1.00 88.81 92 LEU A CA 1
ATOM 765 C C . LEU A 1 92 ? 10.201 -7.725 -1.968 1.00 88.81 92 LEU A C 1
ATOM 767 O O . LEU A 1 92 ? 10.874 -8.759 -1.900 1.00 88.81 92 LEU A O 1
ATOM 771 N N . PRO A 1 93 ? 10.733 -6.505 -1.765 1.00 88.44 93 PRO A N 1
ATOM 772 C CA . PRO A 1 93 ? 12.029 -6.295 -1.126 1.00 88.44 93 PRO A CA 1
ATOM 773 C C . PRO A 1 93 ? 12.178 -7.110 0.163 1.00 88.44 93 PRO A C 1
ATOM 775 O O . PRO A 1 93 ? 11.214 -7.248 0.915 1.00 88.44 93 PRO A O 1
ATOM 778 N N . GLU A 1 94 ? 13.389 -7.590 0.453 1.00 86.25 94 GLU A N 1
ATOM 779 C CA . GLU A 1 94 ? 13.684 -8.432 1.627 1.00 86.25 94 GLU A CA 1
ATOM 780 C C . GLU A 1 94 ? 13.197 -7.804 2.943 1.00 86.25 94 GLU A C 1
ATOM 782 O O . GLU A 1 94 ? 12.530 -8.460 3.741 1.00 86.25 94 GLU A O 1
ATOM 787 N N . ARG A 1 95 ? 13.372 -6.485 3.103 1.00 86.69 95 ARG A N 1
ATOM 788 C CA . ARG A 1 95 ? 12.867 -5.721 4.261 1.00 86.69 95 ARG A CA 1
ATOM 789 C C . ARG A 1 95 ? 11.351 -5.821 4.491 1.00 86.69 95 ARG A C 1
ATOM 791 O O . ARG A 1 95 ? 10.890 -5.491 5.581 1.00 86.69 95 ARG A O 1
ATOM 798 N N . TYR A 1 96 ? 10.577 -6.208 3.474 1.00 88.88 96 TYR A N 1
ATOM 799 C CA . TYR A 1 96 ? 9.125 -6.429 3.525 1.00 88.88 96 TYR A CA 1
ATOM 800 C C . TYR A 1 96 ? 8.746 -7.918 3.489 1.00 88.88 96 TYR A C 1
ATOM 802 O O . TYR A 1 96 ? 7.566 -8.248 3.618 1.00 88.88 96 TYR A O 1
ATOM 810 N N . ALA A 1 97 ? 9.723 -8.807 3.289 1.00 79.81 97 ALA A N 1
ATOM 811 C CA . ALA A 1 97 ? 9.546 -10.255 3.221 1.00 79.81 97 ALA A CA 1
ATOM 812 C C . ALA A 1 97 ? 9.557 -10.929 4.605 1.00 79.81 97 ALA A C 1
ATOM 814 O O . ALA A 1 97 ? 9.013 -12.017 4.765 1.00 79.81 97 ALA A O 1
ATOM 815 N N . GLU A 1 98 ? 10.136 -10.283 5.616 1.00 80.94 98 GLU A N 1
ATOM 816 C CA . GLU A 1 98 ? 10.175 -10.793 6.990 1.00 80.94 98 GLU A CA 1
ATOM 817 C C . GLU A 1 98 ? 8.908 -10.430 7.780 1.00 80.94 98 GLU A C 1
ATOM 819 O O . GLU A 1 98 ? 8.450 -9.286 7.723 1.00 80.94 98 GLU A O 1
ATOM 824 N N . ASN A 1 99 ? 8.377 -11.379 8.566 1.00 82.00 99 ASN A N 1
ATOM 825 C CA . ASN A 1 99 ? 7.230 -11.200 9.477 1.00 82.00 99 ASN A CA 1
ATOM 826 C C . ASN A 1 99 ? 5.989 -10.592 8.800 1.00 82.00 99 ASN A C 1
ATOM 828 O O . ASN A 1 99 ? 5.410 -9.605 9.264 1.00 82.00 99 ASN A O 1
ATOM 832 N N . GLN A 1 100 ? 5.585 -11.186 7.676 1.00 82.62 100 GLN A N 1
ATOM 833 C CA . GLN A 1 100 ? 4.435 -10.750 6.888 1.00 82.62 100 GLN A CA 1
ATOM 834 C C . GLN A 1 100 ? 3.103 -11.156 7.544 1.00 82.62 100 GLN A C 1
ATOM 836 O O . GLN A 1 100 ? 2.401 -12.044 7.071 1.00 82.62 100 GLN A O 1
ATOM 841 N N . ASN A 1 101 ? 2.751 -10.513 8.657 1.00 83.75 101 ASN A N 1
ATOM 842 C CA . ASN A 1 101 ? 1.525 -10.818 9.406 1.00 83.75 101 ASN A CA 1
ATOM 843 C C . ASN A 1 101 ? 0.344 -9.897 9.033 1.00 83.75 101 ASN A C 1
ATOM 845 O O . ASN A 1 101 ? -0.700 -9.931 9.681 1.00 83.75 101 ASN A O 1
ATOM 849 N N . SER A 1 102 ? 0.489 -9.053 8.008 1.00 82.69 102 SER A N 1
ATOM 850 C CA . SER A 1 102 ? -0.588 -8.217 7.460 1.00 82.69 102 SER A CA 1
ATOM 851 C C . SER A 1 102 ? -0.882 -8.568 6.014 1.00 82.69 102 SER A C 1
ATOM 853 O O . SER A 1 102 ? -0.035 -9.097 5.313 1.00 82.69 102 SER A O 1
ATOM 855 N N . PHE A 1 103 ? -2.068 -8.209 5.533 1.00 85.31 103 PHE A N 1
ATOM 856 C CA . PHE A 1 103 ? -2.442 -8.354 4.125 1.00 85.31 103 PHE A CA 1
ATOM 857 C C . PHE A 1 103 ? -2.306 -7.024 3.370 1.00 85.31 103 PHE A C 1
ATOM 859 O O . PHE A 1 103 ? -2.512 -5.959 3.948 1.00 85.31 103 PHE A O 1
ATOM 866 N N . LEU A 1 104 ? -2.059 -7.039 2.058 1.00 87.69 104 LEU A N 1
ATOM 867 C CA . LEU A 1 104 ? -2.077 -5.812 1.238 1.00 87.69 104 LEU A CA 1
ATOM 868 C C . LEU A 1 104 ? -3.438 -5.111 1.214 1.00 87.69 104 LEU A C 1
ATOM 870 O O . LEU A 1 104 ? -3.504 -3.889 1.080 1.00 87.69 104 LEU A O 1
ATOM 874 N N . ARG A 1 105 ? -4.543 -5.853 1.380 1.00 85.75 105 ARG A N 1
ATOM 875 C CA . ARG A 1 105 ? -5.901 -5.271 1.474 1.00 85.75 105 ARG A CA 1
ATOM 876 C C . ARG A 1 105 ? -6.010 -4.166 2.535 1.00 85.75 105 ARG A C 1
ATOM 878 O O . ARG A 1 105 ? -6.860 -3.287 2.432 1.00 85.75 105 ARG A O 1
ATOM 885 N N . THR A 1 106 ? -5.130 -4.201 3.529 1.00 84.38 106 THR A N 1
ATOM 886 C CA . THR A 1 106 ? -5.110 -3.323 4.701 1.00 84.38 106 THR A CA 1
ATOM 887 C C . THR A 1 106 ? -4.617 -1.923 4.349 1.00 84.38 106 THR A C 1
ATOM 889 O O . THR A 1 106 ? -5.074 -0.956 4.945 1.00 84.38 106 THR A O 1
ATOM 892 N N . SER A 1 107 ? -3.781 -1.791 3.315 1.00 90.12 107 SER A N 1
ATOM 893 C CA . SER A 1 107 ? -3.321 -0.521 2.741 1.00 90.12 107 SER A CA 1
ATOM 894 C C . SER A 1 107 ? -3.973 -0.198 1.391 1.00 90.12 107 SER A C 1
ATOM 896 O O . SER A 1 107 ? -3.761 0.881 0.845 1.00 90.12 107 SER A O 1
ATOM 898 N N . ALA A 1 108 ? -4.794 -1.090 0.828 1.00 91.00 108 ALA A N 1
ATOM 899 C CA . ALA A 1 108 ? -5.340 -0.933 -0.524 1.00 91.00 108 ALA A CA 1
ATOM 900 C C . ALA A 1 108 ? -6.183 0.341 -0.717 1.00 91.00 108 ALA A C 1
ATOM 902 O O . ALA A 1 108 ? -6.166 0.934 -1.796 1.00 91.00 108 ALA A O 1
ATOM 903 N N . HIS A 1 109 ? -6.895 0.801 0.315 1.00 91.06 109 HIS A N 1
ATOM 904 C CA . HIS A 1 109 ? -7.680 2.038 0.240 1.00 91.06 109 HIS A CA 1
ATOM 905 C C . HIS A 1 109 ? -6.790 3.281 0.112 1.00 91.06 109 HIS A C 1
ATOM 907 O O . HIS A 1 109 ? -7.195 4.235 -0.548 1.00 91.06 109 HIS A O 1
ATOM 913 N N . ILE A 1 110 ? -5.571 3.248 0.668 1.00 94.38 110 ILE A N 1
ATOM 914 C CA . ILE A 1 110 ? -4.573 4.312 0.509 1.00 94.38 110 ILE A CA 1
ATOM 915 C C . ILE A 1 110 ? -4.237 4.447 -0.971 1.00 94.38 110 ILE A C 1
ATOM 917 O O . ILE A 1 110 ? -4.383 5.524 -1.543 1.00 94.38 110 ILE A O 1
ATOM 921 N N . MET A 1 111 ? -3.870 3.340 -1.621 1.00 94.62 111 MET A N 1
ATOM 922 C CA . MET A 1 111 ? -3.520 3.372 -3.040 1.00 94.62 111 MET A CA 1
ATOM 923 C C . MET A 1 111 ? -4.708 3.742 -3.923 1.00 94.62 111 MET A C 1
ATOM 925 O O . MET A 1 111 ? -4.543 4.545 -4.837 1.00 94.62 111 MET A O 1
ATOM 929 N N . ARG A 1 112 ? -5.919 3.249 -3.624 1.00 93.56 112 ARG A N 1
ATOM 930 C CA . ARG A 1 112 ? -7.137 3.680 -4.336 1.00 93.56 112 ARG A CA 1
ATOM 931 C C . ARG A 1 112 ? -7.345 5.189 -4.231 1.00 93.56 112 ARG A C 1
ATOM 933 O O . ARG A 1 112 ? -7.605 5.831 -5.242 1.00 93.56 112 ARG A O 1
ATOM 940 N N . TYR A 1 113 ? -7.189 5.765 -3.042 1.00 94.06 113 TYR A N 1
ATOM 941 C CA . TYR A 1 113 ? -7.304 7.209 -2.848 1.00 94.06 113 TYR A CA 1
ATOM 942 C C . TYR A 1 113 ? -6.237 7.991 -3.622 1.00 94.06 113 TYR A C 1
ATOM 944 O O . TYR A 1 113 ? -6.553 8.986 -4.274 1.00 94.06 113 TYR A O 1
ATOM 952 N N . VAL A 1 114 ? -4.983 7.530 -3.601 1.00 95.88 114 VAL A N 1
ATOM 953 C CA . VAL A 1 114 ? -3.885 8.150 -4.359 1.00 95.88 114 VAL A CA 1
ATOM 954 C C . VAL A 1 114 ? -4.184 8.126 -5.860 1.00 95.88 114 VAL A C 1
ATOM 956 O O . VAL A 1 114 ? -4.042 9.152 -6.519 1.00 95.88 114 VAL A O 1
ATOM 959 N N . VAL A 1 115 ? -4.672 7.002 -6.396 1.00 95.19 115 VAL A N 1
ATOM 960 C CA . VAL A 1 115 ? -5.074 6.893 -7.809 1.00 95.19 115 VAL A CA 1
ATOM 961 C C . VAL A 1 115 ? -6.216 7.857 -8.136 1.00 95.19 115 VAL A C 1
ATOM 963 O O . VAL A 1 115 ? -6.152 8.548 -9.149 1.00 95.19 115 VAL A O 1
ATOM 966 N N . LEU A 1 116 ? -7.232 7.953 -7.275 1.00 94.06 116 LEU A N 1
ATOM 967 C CA . LEU A 1 116 ? -8.378 8.845 -7.486 1.00 94.06 116 LEU A CA 1
ATOM 968 C C . LEU A 1 116 ? -8.002 10.333 -7.444 1.00 94.06 116 LEU A C 1
ATOM 970 O O . LEU A 1 116 ? -8.608 11.131 -8.153 1.00 94.06 116 LEU A O 1
ATOM 974 N N . THR A 1 117 ? -7.027 10.715 -6.617 1.00 94.44 117 THR A N 1
ATOM 975 C CA . THR A 1 117 ? -6.681 12.128 -6.380 1.00 94.44 117 THR A CA 1
ATOM 976 C C . THR A 1 117 ? -5.488 12.624 -7.192 1.00 94.44 117 THR A C 1
ATOM 978 O O . THR A 1 117 ? -5.438 13.804 -7.530 1.00 94.44 117 THR A O 1
ATOM 981 N N . ARG A 1 118 ? -4.526 11.750 -7.510 1.00 95.75 118 ARG A N 1
ATOM 982 C CA . ARG A 1 118 ? -3.267 12.098 -8.197 1.00 95.75 118 ARG A CA 1
ATOM 983 C C . ARG A 1 118 ? -2.989 11.259 -9.450 1.00 95.75 118 ARG A C 1
ATOM 985 O O . ARG A 1 118 ? -2.010 11.516 -10.146 1.00 95.75 118 ARG A O 1
ATOM 992 N N . GLY A 1 119 ? -3.850 10.294 -9.771 1.00 95.69 119 GLY A N 1
ATOM 993 C CA . GLY A 1 119 ? -3.743 9.451 -10.962 1.00 95.69 119 GLY A CA 1
ATOM 994 C C . GLY A 1 119 ? -2.854 8.216 -10.786 1.00 95.69 119 GLY A C 1
ATOM 995 O O . GLY A 1 119 ? -2.034 8.120 -9.871 1.00 95.69 119 GLY A O 1
ATOM 996 N N . GLN A 1 120 ? -3.010 7.255 -11.704 1.00 94.19 120 GLN A N 1
ATOM 997 C CA . GLN A 1 120 ? -2.297 5.971 -11.670 1.00 94.19 120 GLN A CA 1
ATOM 998 C C . GLN A 1 120 ? -0.779 6.137 -11.770 1.00 94.19 120 GLN A C 1
ATOM 1000 O O . GLN A 1 120 ? -0.043 5.479 -11.047 1.00 94.19 120 GLN A O 1
ATOM 1005 N N . TRP A 1 121 ? -0.304 7.039 -12.632 1.00 91.44 121 TRP A N 1
ATOM 1006 C CA . TRP A 1 121 ? 1.132 7.251 -12.816 1.00 91.44 121 TRP A CA 1
ATOM 1007 C C . TRP A 1 121 ? 1.819 7.692 -11.517 1.00 91.44 121 TRP A C 1
ATOM 1009 O O . TRP A 1 121 ? 2.860 7.152 -11.161 1.00 91.44 121 TRP A O 1
ATOM 1019 N N . PHE A 1 122 ? 1.203 8.605 -10.759 1.00 94.31 122 PHE A N 1
ATOM 1020 C CA . PHE A 1 122 ? 1.740 9.027 -9.467 1.00 94.31 122 PHE A CA 1
ATOM 1021 C C . PHE A 1 122 ? 1.773 7.858 -8.468 1.00 94.31 122 PHE A C 1
ATOM 1023 O O . PHE A 1 122 ? 2.772 7.657 -7.784 1.00 94.31 122 PHE A O 1
ATOM 1030 N N . ALA A 1 123 ? 0.705 7.055 -8.409 1.00 94.94 123 ALA A N 1
ATOM 1031 C CA . ALA A 1 123 ? 0.648 5.865 -7.560 1.00 94.94 123 ALA A CA 1
ATOM 1032 C C . ALA A 1 123 ? 1.744 4.837 -7.906 1.00 94.94 123 ALA A C 1
ATOM 1034 O O . ALA A 1 123 ? 2.397 4.317 -6.999 1.00 94.94 123 ALA A O 1
ATOM 1035 N N . ASP A 1 124 ? 1.976 4.588 -9.200 1.00 91.75 124 ASP A N 1
ATOM 1036 C CA . ASP A 1 124 ? 3.039 3.703 -9.688 1.00 91.75 124 ASP A CA 1
ATOM 1037 C C . ASP A 1 124 ? 4.413 4.198 -9.211 1.00 91.75 124 ASP A C 1
ATOM 1039 O O . ASP A 1 124 ? 5.202 3.412 -8.689 1.00 91.75 124 ASP A O 1
ATOM 1043 N N . GLN A 1 125 ? 4.679 5.505 -9.321 1.00 89.62 125 GLN A N 1
ATOM 1044 C CA . GLN A 1 125 ? 5.948 6.112 -8.905 1.00 89.62 125 GLN A CA 1
ATOM 1045 C C . GLN A 1 125 ? 6.196 5.995 -7.394 1.00 89.62 125 GLN A C 1
ATOM 1047 O O . GLN A 1 125 ? 7.324 5.733 -6.974 1.00 89.62 125 GLN A O 1
ATOM 1052 N N . ILE A 1 126 ? 5.153 6.109 -6.561 1.00 94.06 126 ILE A N 1
ATOM 1053 C CA . ILE A 1 126 ? 5.275 5.861 -5.115 1.00 94.06 126 ILE A CA 1
ATOM 1054 C C . ILE A 1 126 ? 5.747 4.427 -4.855 1.00 94.06 126 ILE A C 1
ATOM 1056 O O . ILE A 1 126 ? 6.722 4.233 -4.129 1.00 94.06 126 ILE A O 1
ATOM 1060 N N . LEU A 1 127 ? 5.106 3.431 -5.474 1.00 92.50 127 LEU A N 1
ATOM 1061 C CA . LEU A 1 127 ? 5.460 2.021 -5.283 1.00 92.50 127 LEU A CA 1
ATOM 1062 C C . LEU A 1 127 ? 6.863 1.709 -5.814 1.00 92.50 127 LEU A C 1
ATOM 1064 O O . LEU A 1 127 ? 7.649 1.072 -5.113 1.00 92.50 127 LEU A O 1
ATOM 1068 N N . ILE A 1 128 ? 7.214 2.231 -6.991 1.00 88.88 128 ILE A N 1
ATOM 1069 C CA . ILE A 1 128 ? 8.552 2.080 -7.575 1.00 88.88 128 ILE A CA 1
ATOM 1070 C C . ILE A 1 128 ? 9.621 2.689 -6.659 1.00 88.88 128 ILE A C 1
ATOM 1072 O O . ILE A 1 128 ? 10.644 2.052 -6.429 1.00 88.88 128 ILE A O 1
ATOM 1076 N N . SER A 1 129 ? 9.365 3.850 -6.045 1.00 88.44 129 SER A N 1
ATOM 1077 C CA . SER A 1 129 ? 10.304 4.470 -5.093 1.00 88.44 129 SER A CA 1
ATOM 1078 C C . SER A 1 129 ? 10.538 3.642 -3.821 1.00 88.44 129 SER A C 1
ATOM 1080 O O . SER A 1 129 ? 11.526 3.845 -3.115 1.00 88.44 129 SER A O 1
ATOM 1082 N N . MET A 1 130 ? 9.639 2.697 -3.528 1.00 89.88 130 MET A N 1
ATOM 1083 C CA . MET A 1 130 ? 9.766 1.710 -2.454 1.00 89.88 130 MET A CA 1
ATOM 1084 C C . MET A 1 130 ? 10.341 0.372 -2.954 1.00 89.88 130 MET A C 1
ATOM 1086 O O . MET A 1 130 ? 10.349 -0.606 -2.207 1.00 89.88 130 MET A O 1
ATOM 1090 N N . ASN A 1 131 ? 10.794 0.297 -4.212 1.00 87.44 131 ASN A N 1
ATOM 1091 C CA . ASN A 1 131 ? 11.162 -0.929 -4.925 1.00 87.44 131 ASN A CA 1
ATOM 1092 C C . ASN A 1 131 ? 10.038 -1.976 -4.940 1.00 87.44 131 ASN A C 1
ATOM 1094 O O . ASN A 1 131 ? 10.297 -3.178 -4.870 1.00 87.44 131 ASN A O 1
ATOM 1098 N N . VAL A 1 132 ? 8.778 -1.553 -5.035 1.00 89.69 132 VAL A N 1
ATOM 1099 C CA . VAL A 1 132 ? 7.591 -2.420 -5.062 1.00 89.69 132 VAL A CA 1
ATOM 1100 C C . VAL A 1 132 ? 6.933 -2.343 -6.437 1.00 89.69 132 VAL A C 1
ATOM 1102 O O . VAL A 1 132 ? 6.762 -1.264 -6.996 1.00 89.69 132 VAL A O 1
ATOM 1105 N N . SER A 1 133 ? 6.556 -3.496 -7.000 1.00 88.38 133 SER A N 1
ATOM 1106 C CA . SER A 1 133 ? 5.872 -3.524 -8.296 1.00 88.38 133 SER A CA 1
ATOM 1107 C C . SER A 1 133 ? 4.505 -2.831 -8.203 1.00 88.38 133 SER A C 1
ATOM 1109 O O . SER A 1 133 ? 3.723 -3.163 -7.306 1.00 88.38 133 SER A O 1
ATOM 1111 N N . PRO A 1 134 ? 4.141 -1.954 -9.157 1.00 89.00 134 PRO A N 1
ATOM 1112 C CA . PRO A 1 134 ? 2.790 -1.400 -9.234 1.00 89.00 134 PRO A CA 1
ATOM 1113 C C . PRO A 1 134 ? 1.684 -2.458 -9.360 1.00 89.00 134 PRO A C 1
ATOM 1115 O O . PRO A 1 134 ? 0.547 -2.233 -8.949 1.00 89.00 134 PRO A O 1
ATOM 1118 N N . LEU A 1 135 ? 2.019 -3.643 -9.882 1.00 87.56 135 LEU A N 1
ATOM 1119 C CA . LEU A 1 135 ? 1.076 -4.746 -10.071 1.00 87.56 135 LEU A CA 1
ATOM 1120 C C . LEU A 1 135 ? 0.741 -5.488 -8.772 1.00 87.56 135 LEU A C 1
ATOM 1122 O O . LEU A 1 135 ? -0.153 -6.332 -8.770 1.00 87.56 135 LEU A O 1
ATOM 1126 N N . ILE A 1 136 ? 1.411 -5.180 -7.656 1.00 89.44 136 ILE A N 1
ATOM 1127 C CA . ILE A 1 136 ? 1.244 -5.924 -6.404 1.00 89.44 136 ILE A CA 1
ATOM 1128 C C . ILE A 1 136 ? -0.205 -5.896 -5.879 1.00 89.44 136 ILE A C 1
ATOM 1130 O O . ILE A 1 136 ? -0.704 -6.885 -5.347 1.00 89.44 136 ILE A O 1
ATOM 1134 N N . TYR A 1 137 ? -0.929 -4.796 -6.112 1.00 88.81 137 TYR A N 1
ATOM 1135 C CA . TYR A 1 137 ? -2.324 -4.634 -5.687 1.00 88.81 137 TYR A CA 1
ATOM 1136 C C . TYR A 1 137 ? -3.342 -5.377 -6.565 1.00 88.81 137 TYR A C 1
ATOM 1138 O O . TYR A 1 137 ? -4.533 -5.344 -6.257 1.00 88.81 137 TYR A O 1
ATOM 1146 N N . GLN A 1 138 ? -2.905 -6.087 -7.614 1.00 87.00 138 GLN A N 1
ATOM 1147 C CA . GLN A 1 138 ? -3.760 -7.051 -8.318 1.00 87.00 138 GLN A CA 1
ATOM 1148 C C . GLN A 1 138 ? -4.098 -8.262 -7.438 1.00 87.00 138 GLN A C 1
ATOM 1150 O O . GLN A 1 138 ? -5.136 -8.886 -7.639 1.00 87.00 138 GLN A O 1
ATOM 1155 N N . ASN A 1 139 ? -3.251 -8.572 -6.448 1.00 86.50 139 ASN A N 1
ATOM 1156 C CA . ASN A 1 139 ? -3.499 -9.611 -5.457 1.00 86.50 139 ASN A CA 1
ATOM 1157 C C . ASN A 1 139 ? -3.407 -9.037 -4.034 1.00 86.50 139 ASN A C 1
ATOM 1159 O O . ASN A 1 139 ? -2.347 -9.031 -3.404 1.00 86.50 139 ASN A O 1
ATOM 1163 N N . THR A 1 140 ? -4.543 -8.583 -3.503 1.00 86.50 140 THR A N 1
ATOM 1164 C CA . THR A 1 140 ? -4.641 -7.998 -2.155 1.00 86.50 140 THR A CA 1
ATOM 1165 C C . THR A 1 140 ? -4.475 -9.005 -1.012 1.00 86.50 140 THR A C 1
ATOM 1167 O O . THR A 1 140 ? -4.436 -8.597 0.153 1.00 86.50 140 THR A O 1
ATOM 1170 N N . ASP A 1 141 ? -4.378 -10.297 -1.333 1.00 85.38 141 ASP A N 1
ATOM 1171 C CA . ASP A 1 141 ? -4.175 -11.384 -0.369 1.00 85.38 141 ASP A CA 1
ATOM 1172 C C . ASP A 1 141 ? -2.690 -11.665 -0.128 1.00 85.38 141 ASP A C 1
ATOM 1174 O O . ASP A 1 141 ? -2.340 -12.436 0.762 1.00 85.38 141 ASP A O 1
ATOM 1178 N N . THR A 1 142 ? -1.811 -11.000 -0.880 1.00 87.06 142 THR A N 1
ATOM 1179 C CA . THR A 1 142 ? -0.372 -11.001 -0.618 1.00 87.06 142 THR A CA 1
ATOM 1180 C C . THR A 1 142 ? -0.106 -10.458 0.782 1.00 87.06 142 THR A C 1
ATOM 1182 O O . THR A 1 142 ? -0.655 -9.420 1.179 1.00 87.06 142 THR A O 1
ATOM 1185 N N . LEU A 1 143 ? 0.747 -11.162 1.522 1.00 87.69 143 LEU A N 1
ATOM 1186 C CA . LEU A 1 143 ? 1.155 -10.755 2.853 1.00 87.69 143 LEU A CA 1
ATOM 1187 C C . LEU A 1 143 ? 2.239 -9.669 2.781 1.00 87.69 143 LEU A C 1
ATOM 1189 O O . LEU A 1 143 ? 3.125 -9.688 1.930 1.00 87.69 143 LEU A O 1
ATOM 1193 N N . ILE A 1 144 ? 2.155 -8.715 3.698 1.00 87.44 144 ILE A N 1
ATOM 1194 C CA . ILE A 1 144 ? 3.105 -7.630 3.929 1.00 87.44 144 ILE A CA 1
ATOM 1195 C C . ILE A 1 144 ? 3.429 -7.558 5.411 1.00 87.44 144 ILE A C 1
ATOM 1197 O O . ILE A 1 144 ? 2.637 -7.957 6.269 1.00 87.44 144 ILE A O 1
ATOM 1201 N N . ASN A 1 145 ? 4.585 -6.992 5.724 1.00 88.69 145 ASN A N 1
ATOM 1202 C CA . ASN A 1 145 ? 4.901 -6.627 7.092 1.00 88.69 145 ASN A CA 1
ATOM 1203 C C . ASN A 1 145 ? 4.497 -5.182 7.402 1.00 88.69 145 ASN A C 1
ATOM 1205 O O . ASN A 1 145 ? 4.177 -4.377 6.524 1.00 88.69 145 ASN A O 1
ATOM 1209 N N . LEU A 1 146 ? 4.525 -4.846 8.686 1.00 89.19 146 LEU A N 1
ATOM 1210 C CA . LEU A 1 146 ? 4.138 -3.527 9.174 1.00 89.19 146 LEU A CA 1
ATOM 1211 C C . LEU A 1 146 ? 5.064 -2.397 8.677 1.00 89.19 146 LEU A C 1
ATOM 1213 O O . LEU A 1 146 ? 4.628 -1.254 8.528 1.00 89.19 146 LEU A O 1
ATOM 1217 N N . THR A 1 147 ? 6.328 -2.715 8.373 1.00 89.19 147 THR A N 1
ATOM 1218 C CA . THR A 1 147 ? 7.307 -1.763 7.829 1.00 89.19 147 THR A CA 1
ATOM 1219 C C . THR A 1 147 ? 6.887 -1.248 6.455 1.00 89.19 147 THR A C 1
ATOM 1221 O O . THR A 1 147 ? 7.000 -0.048 6.217 1.00 89.19 147 THR A O 1
ATOM 1224 N N . TYR A 1 148 ? 6.328 -2.100 5.587 1.00 91.31 148 TYR A N 1
ATOM 1225 C CA . TYR A 1 148 ? 5.777 -1.663 4.298 1.00 91.31 148 TYR A CA 1
ATOM 1226 C C . TYR A 1 148 ? 4.731 -0.556 4.476 1.00 91.31 148 TYR A C 1
ATOM 1228 O O . TYR A 1 148 ? 4.779 0.467 3.794 1.00 91.31 148 TYR A O 1
ATOM 1236 N N . PHE A 1 149 ? 3.810 -0.731 5.428 1.00 90.62 149 PHE A N 1
ATOM 1237 C CA . PHE A 1 149 ? 2.757 0.248 5.694 1.00 90.62 149 PHE A CA 1
ATOM 1238 C C . PHE A 1 149 ? 3.347 1.587 6.157 1.00 90.62 149 PHE A C 1
ATOM 1240 O O . PHE A 1 149 ? 2.970 2.650 5.661 1.00 90.62 149 PHE A O 1
ATOM 1247 N N . ALA A 1 150 ? 4.291 1.541 7.098 1.00 91.12 150 ALA A N 1
ATOM 1248 C CA . ALA A 1 150 ? 4.945 2.732 7.629 1.00 91.12 150 ALA A CA 1
ATOM 1249 C C . ALA A 1 150 ? 5.739 3.486 6.545 1.00 91.12 150 ALA A C 1
ATOM 1251 O O . ALA A 1 150 ? 5.674 4.716 6.468 1.00 91.12 150 ALA A O 1
ATOM 1252 N N . ASP A 1 151 ? 6.443 2.755 5.679 1.00 91.88 151 ASP A N 1
ATOM 1253 C CA . ASP A 1 151 ? 7.190 3.333 4.564 1.00 91.88 151 ASP A CA 1
ATOM 1254 C C . ASP A 1 151 ? 6.279 3.911 3.485 1.00 91.88 151 ASP A C 1
ATOM 1256 O O . ASP A 1 151 ? 6.617 4.948 2.922 1.00 91.88 151 ASP A O 1
ATOM 1260 N N . LEU A 1 152 ? 5.117 3.304 3.224 1.00 94.69 152 LEU A N 1
ATOM 1261 C CA . LEU A 1 152 ? 4.139 3.849 2.283 1.00 94.69 152 LEU A CA 1
ATOM 1262 C C . LEU A 1 152 ? 3.685 5.248 2.714 1.00 94.69 152 LEU A C 1
ATOM 1264 O O . LEU A 1 152 ? 3.689 6.178 1.909 1.00 94.69 152 LEU A O 1
ATOM 1268 N N . LEU A 1 153 ? 3.353 5.429 3.996 1.00 94.81 153 LEU A N 1
ATOM 1269 C CA . LEU A 1 153 ? 2.973 6.741 4.530 1.00 94.81 153 LEU A CA 1
ATOM 1270 C C . LEU A 1 153 ? 4.127 7.751 4.439 1.00 94.81 153 LEU A C 1
ATOM 1272 O O . LEU A 1 153 ? 3.915 8.900 4.051 1.00 94.81 153 LEU A O 1
ATOM 1276 N N . ALA A 1 154 ? 5.354 7.320 4.747 1.00 92.50 154 ALA A N 1
ATOM 1277 C CA . ALA A 1 154 ? 6.539 8.168 4.632 1.00 92.50 154 ALA A CA 1
ATOM 1278 C C . ALA A 1 154 ? 6.854 8.548 3.172 1.00 92.50 154 ALA A C 1
ATOM 1280 O O . ALA A 1 154 ? 7.233 9.687 2.896 1.00 92.50 154 ALA A O 1
ATOM 1281 N N . ALA A 1 155 ? 6.668 7.624 2.227 1.00 93.62 155 ALA A N 1
ATOM 1282 C CA . ALA A 1 155 ? 6.854 7.867 0.803 1.00 93.62 155 ALA A CA 1
ATOM 1283 C C . ALA A 1 155 ? 5.831 8.877 0.273 1.00 93.62 155 ALA A C 1
ATOM 1285 O O . ALA A 1 155 ? 6.199 9.784 -0.472 1.00 93.62 155 ALA A O 1
ATOM 1286 N N . LEU A 1 156 ? 4.567 8.779 0.691 1.00 95.69 156 LEU A N 1
ATOM 1287 C CA . LEU A 1 156 ? 3.537 9.755 0.329 1.00 95.69 156 LEU A CA 1
ATOM 1288 C C . LEU A 1 156 ? 3.889 11.153 0.846 1.00 95.69 156 LEU A C 1
ATOM 1290 O O . LEU A 1 156 ? 3.834 12.120 0.086 1.00 95.69 156 LEU A O 1
ATOM 1294 N N . GLU A 1 157 ? 4.327 11.266 2.100 1.00 95.19 157 GLU A N 1
ATOM 1295 C CA . GLU A 1 157 ? 4.752 12.547 2.672 1.00 95.19 157 GLU A CA 1
ATOM 1296 C C . GLU A 1 157 ? 5.936 13.163 1.916 1.00 95.19 157 GLU A C 1
ATOM 1298 O O . GLU A 1 157 ? 5.884 14.326 1.514 1.00 95.19 157 GLU A O 1
ATOM 1303 N N . LYS A 1 158 ? 6.970 12.361 1.633 1.00 93.50 158 LYS A N 1
ATOM 1304 C CA . LYS A 1 158 ? 8.138 12.782 0.844 1.00 93.50 158 LYS A CA 1
ATOM 1305 C C . LYS A 1 158 ? 7.754 13.286 -0.553 1.00 93.50 158 LYS A C 1
ATOM 1307 O O . LYS A 1 158 ? 8.454 14.125 -1.112 1.00 93.50 158 LYS A O 1
ATOM 1312 N N . ASN A 1 159 ? 6.641 12.799 -1.097 1.00 94.19 159 ASN A N 1
ATOM 1313 C CA . ASN A 1 159 ? 6.086 13.205 -2.387 1.00 94.19 159 ASN A CA 1
ATOM 1314 C C . ASN A 1 159 ? 4.924 14.211 -2.240 1.00 94.19 159 ASN A C 1
ATOM 1316 O O . ASN A 1 159 ? 4.015 14.272 -3.073 1.00 94.19 159 ASN A O 1
ATOM 1320 N N . GLY A 1 160 ? 4.944 15.017 -1.175 1.00 93.31 160 GLY A N 1
ATOM 1321 C CA . GLY A 1 160 ? 4.106 16.205 -1.037 1.00 93.31 160 GLY A CA 1
ATOM 1322 C C . GLY A 1 160 ? 2.704 15.956 -0.485 1.00 93.31 160 GLY A C 1
ATOM 1323 O O . GLY A 1 160 ? 1.832 16.796 -0.680 1.00 93.31 160 GLY A O 1
ATOM 1324 N N . PHE A 1 161 ? 2.437 14.820 0.168 1.00 95.56 161 PHE A N 1
ATOM 1325 C CA . PHE A 1 161 ? 1.247 14.712 1.021 1.00 95.56 161 PHE A CA 1
ATOM 1326 C C . PHE A 1 161 ? 1.452 15.525 2.300 1.00 95.56 161 PHE A C 1
ATOM 1328 O O . PHE A 1 161 ? 2.382 15.286 3.069 1.00 95.56 161 PHE A O 1
ATOM 1335 N N . SER A 1 162 ? 0.547 16.464 2.548 1.00 94.75 162 SER A N 1
ATOM 1336 C CA . SER A 1 162 ? 0.440 17.146 3.833 1.00 94.75 162 SER A CA 1
ATOM 1337 C C . SER A 1 162 ? -0.028 16.186 4.931 1.00 94.75 162 SER A C 1
ATOM 1339 O O . SER A 1 162 ? -0.671 15.167 4.668 1.00 94.75 162 SER A O 1
ATOM 1341 N N . GLN A 1 163 ? 0.215 16.544 6.195 1.00 91.44 163 GLN A N 1
ATOM 1342 C CA . GLN A 1 163 ? -0.286 15.761 7.329 1.00 91.44 163 GLN A CA 1
ATOM 1343 C C . GLN A 1 163 ? -1.812 15.580 7.283 1.00 91.44 163 GLN A C 1
ATOM 1345 O O . GLN A 1 163 ? -2.313 14.512 7.618 1.00 91.44 163 GLN A O 1
ATOM 1350 N N . GLN A 1 164 ? -2.547 16.602 6.839 1.00 92.50 164 GLN A N 1
ATOM 1351 C CA . GLN A 1 164 ? -4.002 16.545 6.714 1.00 92.50 164 GLN A CA 1
ATOM 1352 C C . GLN A 1 164 ? -4.450 15.525 5.656 1.00 92.50 164 GLN A C 1
ATOM 1354 O O . GLN A 1 164 ? -5.428 14.803 5.861 1.00 92.50 164 GLN A O 1
ATOM 1359 N N . GLU A 1 165 ? -3.738 15.433 4.532 1.00 93.50 165 GLU A N 1
ATOM 1360 C CA . GLU A 1 165 ? -4.023 14.412 3.523 1.00 93.50 165 GLU A CA 1
ATOM 1361 C C . GLU A 1 165 ? -3.696 13.011 4.047 1.00 93.50 165 GLU A C 1
ATOM 1363 O O . GLU A 1 165 ? -4.503 12.105 3.862 1.00 93.50 165 GLU A O 1
ATOM 1368 N N . LEU A 1 166 ? -2.573 12.831 4.755 1.00 93.50 166 LEU A N 1
ATOM 1369 C CA . LEU A 1 166 ? -2.228 11.545 5.378 1.00 93.50 166 LEU A CA 1
ATOM 1370 C C . LEU A 1 166 ? -3.285 11.095 6.393 1.00 93.50 166 LEU A C 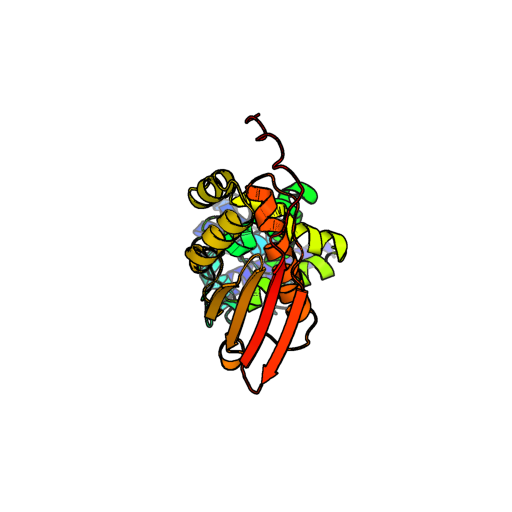1
ATOM 1372 O O . LEU A 1 166 ? -3.647 9.922 6.436 1.00 93.50 166 LEU A O 1
ATOM 1376 N N . ASP A 1 167 ? -3.823 12.031 7.172 1.00 91.25 167 ASP A N 1
ATOM 1377 C CA . ASP A 1 167 ? -4.913 11.771 8.113 1.00 91.25 167 ASP A CA 1
ATOM 1378 C C . ASP A 1 167 ? -6.206 11.353 7.392 1.00 91.25 167 ASP A C 1
ATOM 1380 O O . ASP A 1 167 ? -6.951 10.500 7.876 1.00 91.25 167 ASP A O 1
ATOM 1384 N N . THR A 1 168 ? -6.452 11.913 6.205 1.00 91.00 168 THR A N 1
ATOM 1385 C CA . THR A 1 168 ? -7.606 11.570 5.357 1.00 91.00 168 THR A CA 1
ATOM 1386 C C . THR A 1 168 ? -7.504 10.146 4.803 1.00 91.00 168 THR A C 1
ATOM 1388 O O . THR A 1 168 ? -8.522 9.501 4.573 1.00 91.00 168 THR A O 1
ATOM 1391 N N . LEU A 1 169 ? -6.299 9.588 4.657 1.00 92.69 169 LEU A N 1
ATOM 1392 C CA . LEU A 1 169 ? -6.131 8.210 4.182 1.00 92.69 169 LEU A CA 1
ATOM 1393 C C . LEU A 1 169 ? -6.843 7.190 5.081 1.00 92.69 169 LEU A C 1
ATOM 1395 O O . LEU A 1 169 ? -7.373 6.201 4.588 1.00 92.69 169 LEU A O 1
ATOM 1399 N N . ALA A 1 170 ? -6.904 7.434 6.391 1.00 88.12 170 ALA A N 1
ATOM 1400 C CA . ALA A 1 170 ? -7.617 6.561 7.319 1.00 88.12 170 ALA A CA 1
ATOM 1401 C C . ALA A 1 170 ? -9.148 6.685 7.207 1.00 88.12 170 ALA A C 1
ATOM 1403 O O . ALA A 1 170 ? -9.866 5.712 7.439 1.00 88.12 170 ALA A O 1
ATOM 1404 N N . SER A 1 171 ? -9.669 7.859 6.830 1.00 87.06 171 SER A N 1
ATOM 1405 C CA . SER A 1 171 ? -11.117 8.089 6.725 1.00 87.06 171 SER A CA 1
ATOM 1406 C C . SER A 1 171 ? -11.735 7.475 5.469 1.00 87.06 171 SER A C 1
ATOM 1408 O O . SER A 1 171 ? -12.932 7.191 5.440 1.00 87.06 171 SER A O 1
ATOM 1410 N N . VAL A 1 172 ? -10.922 7.200 4.447 1.00 88.81 172 VAL A N 1
ATOM 1411 C CA . VAL A 1 172 ? -11.363 6.633 3.163 1.00 88.81 172 VAL A CA 1
ATOM 1412 C C . VAL A 1 172 ? -11.359 5.102 3.124 1.00 88.81 172 VAL A C 1
ATOM 1414 O O . VAL A 1 172 ? -11.435 4.502 2.054 1.00 88.81 172 VAL A O 1
ATOM 1417 N N . ILE A 1 173 ? -11.340 4.441 4.287 1.00 87.88 173 ILE A N 1
ATOM 1418 C CA . ILE A 1 173 ? -11.415 2.974 4.407 1.00 87.88 173 ILE A CA 1
ATOM 1419 C C . ILE A 1 173 ? -12.642 2.374 3.690 1.00 87.88 173 ILE A C 1
ATOM 1421 O O . ILE A 1 173 ? -12.579 1.266 3.140 1.00 87.88 173 ILE A O 1
ATOM 1425 N N . PHE A 1 174 ? -13.743 3.134 3.612 1.00 84.50 174 PHE A N 1
ATOM 1426 C CA . PHE A 1 174 ? -14.966 2.744 2.905 1.00 84.50 174 PHE A CA 1
ATOM 1427 C C . PHE A 1 174 ? -14.722 2.413 1.426 1.00 84.50 174 PHE A C 1
ATOM 1429 O O . PHE A 1 174 ? -15.373 1.503 0.919 1.00 84.50 174 PHE A O 1
ATOM 1436 N N . LEU A 1 175 ? -13.723 3.036 0.778 1.00 84.94 175 LEU A N 1
ATOM 1437 C CA . LEU A 1 175 ? -13.343 2.758 -0.615 1.00 84.94 175 LEU A CA 1
ATOM 1438 C C . LEU A 1 175 ? -12.976 1.291 -0.863 1.00 84.94 175 LEU A C 1
ATOM 1440 O O . LEU A 1 175 ? -12.927 0.861 -2.013 1.00 84.94 175 LEU A O 1
ATOM 1444 N N . THR A 1 176 ? -12.660 0.529 0.187 1.00 85.94 176 THR A N 1
ATOM 1445 C CA . THR A 1 176 ? -12.345 -0.906 0.086 1.00 85.94 176 THR A CA 1
ATOM 1446 C C . THR A 1 176 ? -13.331 -1.813 0.794 1.00 85.94 176 THR A C 1
ATOM 1448 O O . THR A 1 176 ? -13.455 -2.967 0.398 1.00 85.94 176 THR A O 1
ATOM 1451 N N . LEU A 1 177 ? -14.026 -1.326 1.824 1.00 88.56 177 LEU A N 1
ATOM 1452 C CA . LEU A 1 177 ? -14.884 -2.176 2.643 1.00 88.56 177 LEU A CA 1
ATOM 1453 C C . LEU A 1 177 ? -16.348 -2.171 2.224 1.00 88.56 177 LEU A C 1
ATOM 1455 O O . LEU A 1 177 ? -16.993 -3.190 2.448 1.00 88.56 177 LEU A O 1
ATOM 1459 N N . GLN A 1 178 ? -16.875 -1.084 1.653 1.00 85.12 178 GLN A N 1
ATOM 1460 C CA . GLN A 1 178 ? -18.322 -0.845 1.545 1.00 85.12 178 GLN A CA 1
ATOM 1461 C C . GLN A 1 178 ? -19.103 -2.009 0.908 1.00 85.12 178 GLN A C 1
ATOM 1463 O O . GLN A 1 178 ? -20.165 -2.371 1.412 1.00 85.12 178 GLN A O 1
ATOM 1468 N N . ASP A 1 179 ? -18.541 -2.641 -0.123 1.00 86.19 179 ASP A N 1
ATOM 1469 C CA . ASP A 1 179 ? -19.197 -3.722 -0.874 1.00 86.19 179 ASP A CA 1
ATOM 1470 C C . ASP A 1 179 ? -18.836 -5.135 -0.385 1.00 86.19 179 ASP A C 1
ATOM 1472 O O . ASP A 1 179 ? -19.340 -6.139 -0.892 1.00 86.19 179 ASP A O 1
ATOM 1476 N N . THR A 1 180 ? -17.971 -5.239 0.624 1.00 89.88 180 THR A N 1
ATOM 1477 C CA . THR A 1 180 ? -17.535 -6.521 1.192 1.00 89.88 180 THR A CA 1
ATOM 1478 C C . THR A 1 180 ? -18.542 -7.062 2.209 1.00 89.88 180 THR A C 1
ATOM 1480 O O . THR A 1 180 ? -19.356 -6.324 2.767 1.00 89.88 180 THR A O 1
ATOM 1483 N N . ALA A 1 181 ? -18.457 -8.360 2.522 1.00 92.19 181 ALA A N 1
ATOM 1484 C CA . ALA A 1 181 ? -19.260 -8.960 3.592 1.00 92.19 181 ALA A CA 1
ATOM 1485 C C . ALA A 1 181 ? -19.039 -8.258 4.947 1.00 92.19 181 ALA A C 1
ATOM 1487 O O . ALA A 1 181 ? -19.993 -8.037 5.688 1.00 92.19 181 ALA A O 1
ATOM 1488 N N . LEU A 1 182 ? -17.798 -7.854 5.244 1.00 92.19 182 LEU A N 1
ATOM 1489 C CA . LEU A 1 182 ? -17.467 -7.109 6.457 1.00 92.19 182 LEU A CA 1
ATOM 1490 C C . LEU A 1 182 ? -18.061 -5.692 6.442 1.00 92.19 182 LEU A C 1
ATOM 1492 O O . LEU A 1 182 ? -18.631 -5.258 7.438 1.00 92.19 182 LEU A O 1
ATOM 1496 N N . GLY A 1 183 ? -18.006 -4.989 5.307 1.00 92.38 183 GLY A N 1
ATOM 1497 C CA . GLY A 1 183 ? -18.652 -3.680 5.160 1.00 92.38 183 GLY A CA 1
ATOM 1498 C C . GLY A 1 183 ? -20.158 -3.733 5.384 1.00 92.38 183 GLY A C 1
ATOM 1499 O O . GLY A 1 183 ? -20.699 -2.884 6.088 1.00 92.38 183 GLY A O 1
ATOM 1500 N N . LYS A 1 184 ? -20.828 -4.775 4.877 1.00 93.19 184 LYS A N 1
ATOM 1501 C CA . LYS A 1 184 ? -22.261 -5.004 5.120 1.00 93.19 184 LYS A CA 1
ATOM 1502 C C . LYS A 1 184 ? -22.574 -5.231 6.603 1.00 93.19 184 LYS A C 1
ATOM 1504 O O . LYS A 1 184 ? -23.580 -4.708 7.075 1.00 93.19 184 LYS A O 1
ATOM 1509 N N . LYS A 1 185 ? -21.705 -5.933 7.349 1.00 94.69 185 LYS A N 1
ATOM 1510 C CA . LYS A 1 185 ? -21.836 -6.069 8.816 1.00 94.69 185 LYS A CA 1
ATOM 1511 C C . LYS A 1 185 ? -21.754 -4.711 9.519 1.00 94.69 185 LYS A C 1
ATOM 1513 O O . LYS A 1 185 ? -22.581 -4.421 10.379 1.00 94.69 185 LYS A O 1
ATOM 1518 N N . PHE A 1 186 ? -20.811 -3.853 9.122 1.00 93.94 186 PHE A N 1
ATOM 1519 C CA . PHE A 1 186 ? -20.735 -2.492 9.660 1.00 93.94 186 PHE A CA 1
ATOM 1520 C C . PHE A 1 186 ? -21.977 -1.660 9.308 1.00 93.94 186 PHE A C 1
ATOM 1522 O O . PHE A 1 186 ? -22.523 -0.994 10.177 1.00 93.94 186 PHE A O 1
ATOM 1529 N N . GLN A 1 187 ? -22.478 -1.731 8.073 1.00 92.19 187 GLN A N 1
ATOM 1530 C CA . GLN A 1 187 ? -23.684 -1.000 7.651 1.00 92.19 187 GLN A CA 1
ATOM 1531 C C . GLN A 1 187 ? -24.963 -1.434 8.383 1.00 92.19 187 GLN A C 1
ATOM 1533 O O . GLN A 1 187 ? -25.930 -0.670 8.437 1.00 92.19 187 GLN A O 1
ATOM 1538 N N . SER A 1 188 ? -25.001 -2.666 8.899 1.00 91.88 188 SER A N 1
ATOM 1539 C CA . SER A 1 188 ? -26.116 -3.164 9.709 1.00 91.88 188 SER A CA 1
ATOM 1540 C C . SER A 1 188 ? -26.054 -2.753 11.180 1.00 91.88 188 SER A C 1
ATOM 1542 O O . SER A 1 188 ? -27.032 -2.972 11.883 1.00 91.88 188 SER A O 1
ATOM 1544 N N . ALA A 1 189 ? -24.947 -2.169 11.646 1.00 92.81 189 ALA A N 1
ATOM 1545 C CA . ALA A 1 189 ? -24.809 -1.729 13.029 1.00 92.81 189 ALA A CA 1
ATOM 1546 C C . ALA A 1 189 ? -25.766 -0.563 13.339 1.00 92.81 189 ALA A C 1
ATOM 1548 O O . ALA A 1 189 ? -25.812 0.427 12.605 1.00 92.81 189 ALA A O 1
ATOM 1549 N N . GLU A 1 190 ? -26.512 -0.663 14.441 1.00 90.25 190 GLU A N 1
ATOM 1550 C CA . GLU A 1 190 ? -27.507 0.342 14.846 1.00 90.25 190 GLU A CA 1
ATOM 1551 C C . GLU A 1 190 ? -26.993 1.260 15.961 1.00 90.25 190 GLU A C 1
ATOM 1553 O O . GLU A 1 190 ? -27.504 2.367 16.153 1.00 90.25 190 GLU A O 1
ATOM 1558 N N . SER A 1 191 ? -25.934 0.842 16.655 1.00 91.00 191 SER A N 1
ATOM 1559 C CA . SER A 1 191 ? -25.259 1.608 17.698 1.00 91.00 191 SER A CA 1
ATOM 1560 C C . SER A 1 191 ? -23.733 1.627 17.541 1.00 91.00 191 SER A C 1
ATOM 1562 O O . SER A 1 191 ? -23.140 0.803 16.844 1.00 91.00 191 SER A O 1
ATOM 1564 N N . LEU A 1 192 ? -23.066 2.554 18.244 1.00 91.75 192 LEU A N 1
ATOM 1565 C CA . LEU A 1 192 ? -21.600 2.557 18.339 1.00 91.75 192 LEU A CA 1
ATOM 1566 C C . LEU A 1 192 ? -21.069 1.272 18.984 1.00 91.75 192 LEU A C 1
ATOM 1568 O O . LEU A 1 192 ? -19.997 0.810 18.603 1.00 91.75 192 LEU A O 1
ATOM 1572 N N . SER A 1 193 ? -21.813 0.696 19.935 1.00 93.00 193 SER A N 1
ATOM 1573 C CA . SER A 1 193 ? -21.447 -0.583 20.544 1.00 93.00 193 SER A CA 1
ATOM 1574 C C . SER A 1 193 ? -21.367 -1.673 19.481 1.00 93.00 193 SER A C 1
ATOM 1576 O O . SER A 1 193 ? -20.341 -2.336 19.392 1.00 93.00 193 SER A O 1
ATOM 1578 N N . ASP A 1 194 ? -22.381 -1.780 18.617 1.00 93.62 194 ASP A N 1
ATOM 1579 C CA . ASP A 1 194 ? -22.410 -2.780 17.544 1.00 93.62 194 ASP A CA 1
ATOM 1580 C C . ASP A 1 194 ? -21.242 -2.593 16.571 1.00 93.62 194 ASP A C 1
ATOM 1582 O O . ASP A 1 194 ? -20.590 -3.563 16.192 1.00 93.62 194 ASP A O 1
ATOM 1586 N N . VAL A 1 195 ? -20.925 -1.345 16.200 1.00 94.12 195 VAL A N 1
ATOM 1587 C CA . VAL A 1 195 ? -19.776 -1.041 15.330 1.00 94.12 195 VAL A CA 1
ATOM 1588 C C . VAL A 1 195 ? -18.477 -1.562 15.937 1.00 94.12 195 VAL A C 1
ATOM 1590 O O . VAL A 1 195 ? -17.703 -2.235 15.254 1.00 94.12 195 VAL A O 1
ATOM 1593 N N . TYR A 1 196 ? -18.213 -1.243 17.206 1.00 94.62 196 TYR A N 1
ATOM 1594 C CA . TYR A 1 196 ? -16.975 -1.666 17.853 1.00 94.62 196 TYR A CA 1
ATOM 1595 C C . TYR A 1 196 ? -16.959 -3.169 18.153 1.00 94.62 196 TYR A C 1
ATOM 1597 O O . TYR A 1 196 ? -15.883 -3.754 18.114 1.00 94.62 196 TYR A O 1
ATOM 1605 N N . SER A 1 197 ? -18.113 -3.815 18.360 1.00 94.50 197 SER A N 1
ATOM 1606 C CA . SER A 1 197 ? -18.207 -5.278 18.459 1.00 94.50 197 SER A CA 1
ATOM 1607 C C . SER A 1 197 ? -17.866 -5.952 17.129 1.00 94.50 197 SER A C 1
ATOM 1609 O O . SER A 1 197 ? -17.044 -6.864 17.101 1.00 94.50 197 SER A O 1
ATOM 1611 N N . VAL A 1 198 ? -18.402 -5.451 16.007 1.00 94.75 198 VAL A N 1
ATOM 1612 C CA . VAL A 1 198 ? -18.033 -5.937 14.665 1.00 94.75 198 VAL A CA 1
ATOM 1613 C C . VAL A 1 198 ? -16.536 -5.758 14.422 1.00 94.75 198 VAL A C 1
ATOM 1615 O O . VAL A 1 198 ? -15.894 -6.649 13.873 1.00 94.75 198 VAL A O 1
ATOM 1618 N N . LEU A 1 199 ? -15.958 -4.628 14.829 1.00 92.69 199 LEU A N 1
ATOM 1619 C CA . LEU A 1 199 ? -14.520 -4.412 14.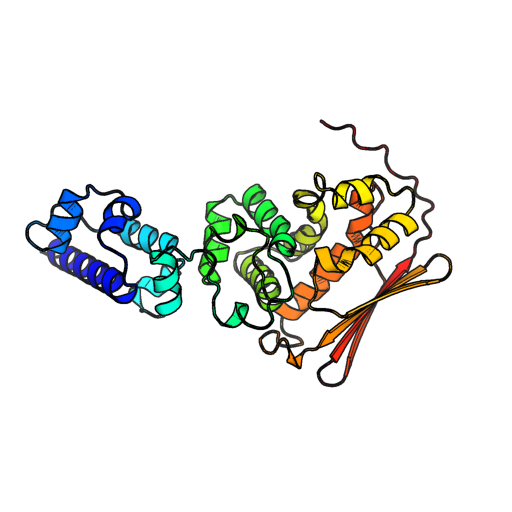706 1.00 92.69 199 LEU A CA 1
ATOM 1620 C C . LEU A 1 199 ? -13.709 -5.422 15.536 1.00 92.69 199 LEU A C 1
ATOM 1622 O O . LEU A 1 199 ? -12.784 -6.025 14.995 1.00 92.69 199 LEU A O 1
ATOM 1626 N N . ASP A 1 200 ? -14.066 -5.616 16.809 1.00 92.38 200 ASP A N 1
ATOM 1627 C CA . ASP A 1 200 ? -13.357 -6.500 17.745 1.00 92.38 200 ASP A CA 1
ATOM 1628 C C . ASP A 1 200 ? -13.317 -7.954 17.252 1.00 92.38 200 ASP A C 1
ATOM 1630 O O . ASP A 1 200 ? -12.263 -8.589 17.230 1.00 92.38 200 ASP A O 1
ATOM 1634 N N . GLU A 1 201 ? -14.435 -8.441 16.711 1.00 93.06 201 GLU A N 1
ATOM 1635 C CA . GLU A 1 201 ? -14.543 -9.783 16.127 1.00 93.06 201 GLU A CA 1
ATOM 1636 C C . GLU A 1 201 ? -13.762 -9.961 14.814 1.00 93.06 201 GLU A C 1
ATOM 1638 O O . GLU A 1 201 ? -13.549 -11.089 14.369 1.00 93.06 201 GLU A O 1
ATOM 1643 N N . ASN A 1 202 ? -13.370 -8.869 14.145 1.00 91.75 202 ASN A N 1
ATOM 1644 C CA . ASN A 1 202 ? -12.827 -8.910 12.784 1.00 91.75 202 ASN A CA 1
ATOM 1645 C C . ASN A 1 202 ? -11.453 -8.225 12.649 1.00 91.75 202 ASN A C 1
ATOM 1647 O O . ASN A 1 202 ? -11.015 -7.982 11.523 1.00 91.75 202 ASN A O 1
ATOM 1651 N N . PHE A 1 203 ? -10.722 -7.964 13.742 1.00 86.38 203 PHE A N 1
ATOM 1652 C CA . PHE A 1 203 ? -9.371 -7.378 13.663 1.00 86.38 203 PHE A CA 1
ATOM 1653 C C . PHE A 1 203 ? -8.412 -8.177 12.773 1.00 86.38 203 PHE A C 1
ATOM 1655 O O . PHE A 1 203 ? -7.667 -7.579 11.999 1.00 86.38 203 PHE A O 1
ATOM 1662 N N . GLY A 1 204 ? -8.493 -9.512 12.801 1.00 82.75 204 GLY A N 1
ATOM 1663 C CA . GLY A 1 204 ? -7.655 -10.384 11.971 1.00 82.75 204 GLY A CA 1
ATOM 1664 C C . GLY A 1 204 ? -7.850 -10.195 10.460 1.00 82.75 204 GLY A C 1
ATOM 1665 O O . GLY A 1 204 ? -6.968 -10.545 9.681 1.00 82.75 204 GLY A O 1
ATOM 1666 N N . TYR A 1 205 ? -8.963 -9.591 10.025 1.00 82.75 205 TYR A N 1
ATOM 1667 C CA . TYR A 1 205 ? -9.141 -9.187 8.627 1.00 82.75 205 TYR A CA 1
ATOM 1668 C C . TYR A 1 205 ? -8.204 -8.033 8.235 1.00 82.75 205 TYR A C 1
ATOM 1670 O O . TYR A 1 205 ? -7.783 -7.933 7.080 1.00 82.75 205 TYR A O 1
ATOM 1678 N N . PHE A 1 206 ? -7.909 -7.144 9.187 1.00 77.88 206 PHE A N 1
ATOM 1679 C CA . PHE A 1 206 ? -7.132 -5.929 8.971 1.00 77.88 206 PHE A CA 1
ATOM 1680 C C . PHE A 1 206 ? -5.658 -6.087 9.295 1.00 77.88 206 PHE A C 1
ATOM 1682 O O . PHE A 1 206 ? -4.855 -5.381 8.710 1.00 77.88 206 PHE A O 1
ATOM 1689 N N . ASP A 1 207 ? -5.285 -6.905 10.270 1.00 77.62 207 ASP A N 1
ATOM 1690 C CA . ASP A 1 207 ? -3.906 -6.936 10.747 1.00 77.62 207 ASP A CA 1
ATOM 1691 C C . ASP A 1 207 ? -3.725 -8.072 11.759 1.00 77.62 207 ASP A C 1
ATOM 1693 O O . ASP A 1 207 ? -4.528 -8.198 12.683 1.00 77.62 207 ASP A O 1
ATOM 1697 N N . SER A 1 208 ? -2.662 -8.866 11.622 1.00 84.06 208 SER A N 1
ATOM 1698 C CA . SER A 1 208 ? -2.264 -9.882 12.611 1.00 84.06 208 SER A CA 1
ATOM 1699 C C . SER A 1 208 ? -0.881 -9.615 13.228 1.00 84.06 208 SER A C 1
ATOM 1701 O O . SER A 1 208 ? -0.329 -10.485 13.892 1.00 84.06 208 SER A O 1
ATOM 1703 N N . ASN A 1 209 ? -0.310 -8.416 13.049 1.00 84.81 209 ASN A N 1
ATOM 1704 C CA . ASN A 1 209 ? 0.950 -7.995 13.683 1.00 84.81 209 ASN A CA 1
ATOM 1705 C C . ASN A 1 209 ? 0.786 -7.630 15.169 1.00 84.81 209 ASN A C 1
ATOM 1707 O O . ASN A 1 209 ? 1.779 -7.493 15.879 1.00 84.81 209 ASN A O 1
ATOM 1711 N N . PHE A 1 210 ? -0.445 -7.434 15.646 1.00 88.88 210 PHE A N 1
ATOM 1712 C CA . PHE A 1 210 ? -0.722 -7.030 17.023 1.00 88.88 210 PHE A CA 1
ATOM 1713 C C . PHE A 1 210 ? -1.550 -8.092 17.740 1.00 88.88 210 PHE A C 1
ATOM 1715 O O . PHE A 1 210 ? -2.454 -8.692 17.160 1.00 88.88 210 PHE A O 1
ATOM 1722 N N . GLU A 1 211 ? -1.307 -8.249 19.036 1.00 91.25 211 GLU A N 1
ATOM 1723 C CA . GLU A 1 211 ? -2.277 -8.872 19.932 1.00 91.25 211 GLU A CA 1
ATOM 1724 C C . GLU A 1 211 ? -3.335 -7.820 20.303 1.00 91.25 211 GLU A C 1
ATOM 1726 O O . GLU A 1 211 ? -3.002 -6.722 20.767 1.00 91.25 211 GLU A O 1
ATOM 1731 N N . TYR A 1 212 ? -4.610 -8.154 20.093 1.00 92.31 212 TYR A N 1
ATOM 1732 C CA . TYR A 1 212 ? -5.756 -7.278 20.342 1.00 92.31 212 TYR A CA 1
ATOM 1733 C C . TYR A 1 212 ? -6.525 -7.743 21.579 1.00 92.31 212 TYR A C 1
ATOM 1735 O O . TYR A 1 212 ? -6.818 -8.927 21.731 1.00 92.31 212 TYR A O 1
ATOM 1743 N N . LYS A 1 213 ? -6.864 -6.802 22.466 1.00 93.56 213 LYS A N 1
ATOM 1744 C CA . LYS A 1 213 ? -7.730 -7.028 23.632 1.00 93.56 213 LYS A CA 1
ATOM 1745 C C . LYS A 1 213 ? -8.783 -5.931 23.709 1.00 93.56 213 LYS A C 1
ATOM 1747 O O . LYS A 1 213 ? -8.503 -4.850 24.237 1.00 93.56 213 LYS A O 1
ATOM 1752 N N . GLY A 1 214 ? -9.962 -6.207 23.159 1.00 93.00 214 GLY A N 1
ATOM 1753 C CA . GLY A 1 214 ? -11.157 -5.389 23.317 1.00 93.00 214 GLY A CA 1
ATOM 1754 C C . GLY A 1 214 ? -11.887 -5.693 24.623 1.00 93.00 214 GLY A C 1
ATOM 1755 O O . GLY A 1 214 ? -11.870 -6.811 25.136 1.00 93.00 214 GLY A O 1
ATOM 1756 N N . SER A 1 215 ? -12.518 -4.676 25.202 1.00 94.81 215 SER A N 1
ATOM 1757 C CA . SER A 1 215 ? -13.438 -4.844 26.326 1.00 94.81 215 SER A CA 1
ATOM 1758 C C . SER A 1 215 ? -14.472 -3.728 26.353 1.00 94.81 215 SER A C 1
ATOM 1760 O O . SER A 1 215 ? -14.171 -2.570 26.050 1.00 94.81 215 SER A O 1
ATOM 1762 N N . PHE A 1 216 ? -15.687 -4.085 26.756 1.00 93.81 216 PHE A N 1
ATOM 1763 C CA . PHE A 1 216 ? -16.791 -3.157 26.953 1.00 93.81 216 PHE A CA 1
ATOM 1764 C C . PHE A 1 216 ? -17.052 -3.000 28.448 1.00 93.81 216 PHE A C 1
ATOM 1766 O O . PHE A 1 216 ? -17.298 -3.978 29.154 1.00 93.81 216 PHE A O 1
ATOM 1773 N N . VAL A 1 217 ? -17.000 -1.764 28.942 1.00 91.69 217 VAL A N 1
ATOM 1774 C CA . VAL A 1 217 ? -17.332 -1.433 30.331 1.00 91.69 217 VAL A CA 1
ATOM 1775 C C . VAL A 1 217 ? -18.301 -0.261 30.320 1.00 91.69 217 VAL A C 1
ATOM 1777 O O . VAL A 1 217 ? -17.909 0.874 30.050 1.00 91.69 217 VAL A O 1
ATOM 1780 N N . LYS A 1 218 ? -19.572 -0.528 30.645 1.00 88.31 218 LYS A N 1
ATOM 1781 C CA . LYS A 1 218 ? -20.668 0.453 30.543 1.00 88.31 218 LYS A CA 1
ATOM 1782 C C . LYS A 1 218 ? -20.735 1.031 29.117 1.00 88.31 218 LYS A C 1
ATOM 1784 O O . LYS A 1 218 ? -20.830 0.265 28.169 1.00 88.31 218 LYS A O 1
ATOM 1789 N N . ASN A 1 219 ? -20.629 2.352 28.973 1.00 90.12 219 ASN A N 1
ATOM 1790 C CA . ASN A 1 219 ? -20.657 3.068 27.696 1.00 90.12 219 ASN A CA 1
ATOM 1791 C C . ASN A 1 219 ? -19.250 3.316 27.136 1.00 90.12 219 ASN A C 1
ATOM 1793 O O . ASN A 1 219 ? -19.044 4.262 26.388 1.00 90.12 219 ASN A O 1
ATOM 1797 N N . THR A 1 220 ? -18.267 2.499 27.506 1.00 93.19 220 THR A N 1
ATOM 1798 C CA . THR A 1 220 ? -16.885 2.676 27.063 1.00 93.19 220 THR A CA 1
ATOM 1799 C C . THR A 1 220 ? -16.383 1.408 26.398 1.00 93.19 220 THR A C 1
ATOM 1801 O O . THR A 1 220 ? -16.455 0.325 26.981 1.00 93.19 220 THR A O 1
ATOM 1804 N N . TYR A 1 221 ? -15.809 1.561 25.207 1.00 95.06 221 TYR A N 1
ATOM 1805 C CA . TYR A 1 221 ? -15.012 0.527 24.559 1.00 95.06 221 TYR A CA 1
ATOM 1806 C C . TYR A 1 221 ? -13.527 0.813 24.783 1.00 95.06 221 TYR A C 1
ATOM 1808 O O . TYR A 1 221 ? -13.053 1.917 24.509 1.00 95.06 221 TYR A O 1
ATOM 1816 N N . THR A 1 222 ? -12.794 -0.174 25.292 1.00 96.19 222 THR A N 1
ATOM 1817 C CA . THR A 1 222 ? -11.342 -0.098 25.470 1.00 96.19 222 THR A CA 1
ATOM 1818 C C . THR A 1 222 ? -10.671 -1.150 24.607 1.00 96.19 222 THR A C 1
ATOM 1820 O O . THR A 1 222 ? -10.879 -2.341 24.823 1.00 96.19 222 THR A O 1
ATOM 1823 N N . LEU A 1 223 ? -9.827 -0.706 23.678 1.00 95.00 223 LEU A N 1
ATOM 1824 C CA . LEU A 1 223 ? -8.976 -1.560 22.860 1.00 95.00 223 LEU A CA 1
ATOM 1825 C C . LEU A 1 223 ? -7.526 -1.413 23.302 1.00 95.00 223 LEU A C 1
ATOM 1827 O O . LEU A 1 223 ? -6.945 -0.337 23.202 1.00 95.00 223 LEU A O 1
ATOM 1831 N N . THR A 1 224 ? -6.913 -2.506 23.731 1.00 95.12 224 THR A N 1
ATOM 1832 C CA . THR A 1 224 ? -5.464 -2.582 23.917 1.00 95.12 224 THR A CA 1
ATOM 1833 C C . THR A 1 224 ? -4.838 -3.327 22.746 1.00 95.12 224 THR A C 1
ATOM 1835 O O . THR A 1 224 ? -5.211 -4.466 22.479 1.00 95.12 224 THR A O 1
ATOM 1838 N N . THR A 1 225 ? -3.856 -2.715 22.087 1.00 94.38 225 THR A N 1
ATOM 1839 C CA . THR A 1 225 ? -3.027 -3.359 21.061 1.00 94.38 225 THR A CA 1
ATOM 1840 C C . THR A 1 225 ? -1.602 -3.520 21.569 1.00 94.38 225 THR A C 1
ATOM 1842 O O . THR A 1 225 ? -1.024 -2.553 22.076 1.00 94.38 225 THR A O 1
ATOM 1845 N N . ILE A 1 226 ? -1.030 -4.710 21.416 1.00 92.94 226 ILE A N 1
ATOM 1846 C CA . ILE A 1 226 ? 0.332 -5.035 21.849 1.00 92.94 226 ILE A CA 1
ATOM 1847 C C . ILE A 1 226 ? 1.146 -5.436 20.617 1.00 92.94 226 ILE A C 1
ATOM 1849 O O . ILE A 1 226 ? 0.766 -6.362 19.907 1.00 92.94 226 ILE A O 1
ATOM 1853 N N . LEU A 1 227 ? 2.246 -4.726 20.367 1.00 91.62 227 LEU A N 1
ATOM 1854 C CA . LEU A 1 227 ? 3.166 -4.964 19.256 1.00 91.62 227 LEU A CA 1
ATOM 1855 C C . LEU A 1 227 ? 4.505 -5.501 19.787 1.00 91.62 227 LEU A C 1
ATOM 1857 O O . LEU A 1 227 ? 5.181 -4.774 20.528 1.00 91.62 227 LEU A O 1
ATOM 1861 N N . PRO A 1 228 ? 4.913 -6.726 19.411 1.00 89.69 228 PRO A N 1
ATOM 1862 C CA . PRO A 1 228 ? 6.249 -7.242 19.699 1.00 89.69 228 PRO A CA 1
ATOM 1863 C C . PRO A 1 228 ? 7.287 -6.613 18.749 1.00 89.69 228 PRO A C 1
ATOM 1865 O O . PRO A 1 228 ? 7.460 -7.038 17.610 1.00 89.69 228 PRO A O 1
ATOM 1868 N N . LEU A 1 229 ? 7.997 -5.578 19.204 1.00 86.19 229 LEU A N 1
ATOM 1869 C CA . LEU A 1 229 ? 8.970 -4.817 18.405 1.00 86.19 229 LEU A CA 1
ATOM 1870 C C . LEU A 1 229 ? 10.157 -5.663 17.925 1.00 86.19 229 LEU A C 1
ATOM 1872 O O . LEU A 1 229 ? 10.705 -5.394 16.859 1.00 86.19 229 LEU A O 1
ATOM 1876 N N . ASN A 1 230 ? 10.528 -6.712 18.659 1.00 85.50 230 ASN A N 1
ATOM 1877 C CA . ASN A 1 230 ? 1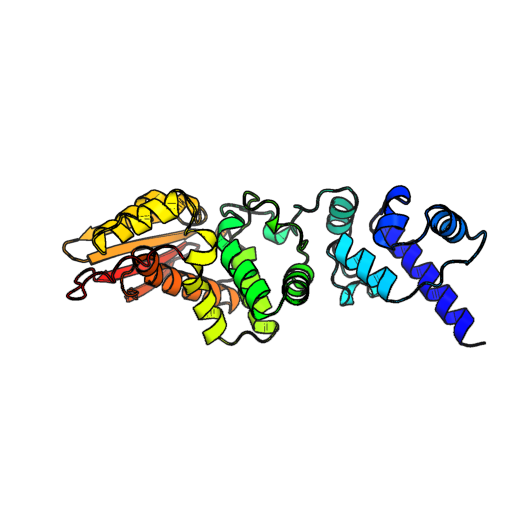1.592 -7.637 18.257 1.00 85.50 230 ASN A CA 1
ATOM 1878 C C . ASN A 1 230 ? 11.287 -8.391 16.947 1.00 85.50 230 ASN A C 1
ATOM 1880 O O . ASN A 1 230 ? 12.217 -8.804 16.255 1.00 85.50 230 ASN A O 1
ATOM 1884 N N . GLN A 1 231 ? 10.008 -8.534 16.584 1.00 83.38 231 GLN A N 1
ATOM 1885 C CA . GLN A 1 231 ? 9.554 -9.099 15.307 1.00 83.38 231 GLN A CA 1
ATOM 1886 C C . GLN A 1 231 ? 9.473 -8.039 14.193 1.00 83.38 231 GLN A C 1
ATOM 1888 O O . GLN A 1 231 ? 9.221 -8.350 13.033 1.00 83.38 231 GLN A O 1
ATOM 1893 N N . HIS A 1 232 ? 9.718 -6.769 14.510 1.00 83.81 232 HIS A N 1
ATOM 1894 C CA . HIS A 1 232 ? 9.626 -5.653 13.574 1.00 83.81 232 HIS A CA 1
ATOM 1895 C C . HIS A 1 232 ? 10.889 -4.791 13.638 1.00 83.81 232 HIS A C 1
ATOM 1897 O O . HIS A 1 232 ? 10.807 -3.579 13.801 1.00 83.81 232 HIS A O 1
ATOM 1903 N N . GLN A 1 233 ? 12.065 -5.410 13.487 1.00 76.44 233 GLN A N 1
ATOM 1904 C CA . GLN A 1 233 ? 13.370 -4.742 13.642 1.00 76.44 233 GLN A CA 1
ATOM 1905 C C . GLN A 1 233 ? 13.551 -3.529 12.713 1.00 76.44 233 GLN A C 1
ATOM 1907 O O . GLN A 1 233 ? 14.176 -2.540 13.088 1.00 76.44 233 GLN A O 1
ATOM 1912 N N . ASN A 1 234 ? 12.938 -3.569 11.526 1.00 80.56 234 ASN A N 1
ATOM 1913 C CA . ASN A 1 234 ? 12.961 -2.463 10.566 1.00 80.56 234 ASN A CA 1
ATOM 1914 C C . ASN A 1 234 ? 12.003 -1.310 10.935 1.00 80.56 234 ASN A C 1
ATOM 1916 O O . ASN A 1 234 ? 12.034 -0.250 10.310 1.00 80.56 234 ASN A O 1
ATOM 1920 N N . LEU A 1 235 ? 11.134 -1.492 11.935 1.00 80.69 235 LEU A N 1
ATOM 1921 C CA . LEU A 1 235 ? 10.236 -0.466 12.451 1.00 80.69 235 LEU A CA 1
ATOM 1922 C C . LEU A 1 235 ? 10.874 0.223 13.668 1.00 80.69 235 LEU A C 1
ATOM 1924 O O . LEU A 1 235 ? 10.650 -0.140 14.820 1.00 80.69 235 LEU A O 1
ATOM 1928 N N . ILE A 1 236 ? 11.666 1.260 13.402 1.00 75.88 236 ILE A N 1
ATOM 1929 C CA . ILE A 1 236 ? 12.405 1.982 14.444 1.00 75.88 236 ILE A CA 1
ATOM 1930 C C . ILE A 1 236 ? 11.433 2.802 15.305 1.00 75.88 236 ILE A C 1
ATOM 1932 O O . ILE A 1 236 ? 10.795 3.741 14.813 1.00 75.88 236 ILE A O 1
ATOM 1936 N N . GLN A 1 237 ? 11.332 2.480 16.597 1.00 72.44 237 GLN A N 1
ATOM 1937 C CA . GLN A 1 237 ? 10.491 3.219 17.541 1.00 72.44 237 GLN A CA 1
ATOM 1938 C C . GLN A 1 237 ? 10.892 4.700 17.607 1.00 72.44 237 GLN A C 1
ATOM 1940 O O . GLN A 1 237 ? 12.071 5.044 17.639 1.00 72.44 237 GLN A O 1
ATOM 1945 N N . GLY A 1 238 ? 9.897 5.591 17.618 1.00 69.19 238 GLY A N 1
ATOM 1946 C CA . GLY A 1 238 ? 10.117 7.042 17.655 1.00 69.19 238 GLY A CA 1
ATOM 1947 C C . GLY A 1 238 ? 10.545 7.652 16.316 1.00 69.19 238 GLY A C 1
ATOM 1948 O O . GLY A 1 238 ? 10.609 8.875 16.199 1.00 69.19 238 GLY A O 1
ATOM 1949 N N . SER A 1 239 ? 10.777 6.831 15.286 1.00 79.81 239 SER A N 1
ATOM 1950 C CA . SER A 1 239 ? 10.956 7.331 13.926 1.00 79.81 239 SER A CA 1
ATOM 1951 C C . SER A 1 239 ? 9.682 8.001 13.404 1.00 79.81 239 SER A C 1
ATOM 1953 O O . SER A 1 239 ? 8.563 7.761 13.867 1.00 79.81 239 SER A O 1
ATOM 1955 N N . LYS A 1 240 ? 9.845 8.834 12.377 1.00 82.62 240 LYS A N 1
ATOM 1956 C CA . LYS A 1 240 ? 8.723 9.497 11.709 1.00 82.62 240 LYS A CA 1
ATOM 1957 C C . LYS A 1 240 ? 7.727 8.487 11.120 1.00 82.62 240 LYS A C 1
ATOM 1959 O O . LYS A 1 240 ? 6.527 8.630 11.336 1.00 82.62 240 LYS A O 1
ATOM 1964 N N . SER A 1 241 ? 8.221 7.433 10.463 1.00 81.94 241 SER A N 1
ATOM 1965 C CA . SER A 1 241 ? 7.399 6.356 9.889 1.00 81.94 241 SER A CA 1
ATOM 1966 C C . SER A 1 241 ? 6.592 5.612 10.957 1.00 81.94 241 SER A C 1
ATOM 1968 O O . SER A 1 241 ? 5.411 5.330 10.763 1.00 81.94 241 SER A O 1
ATOM 1970 N N . PHE A 1 242 ? 7.199 5.364 12.122 1.00 84.62 242 PHE A N 1
ATOM 1971 C CA . PHE A 1 242 ? 6.504 4.793 13.274 1.00 84.62 242 PHE A CA 1
ATOM 1972 C C . PHE A 1 242 ? 5.354 5.702 13.731 1.00 84.62 242 PHE A C 1
ATOM 1974 O O . PHE A 1 242 ? 4.219 5.248 13.868 1.00 84.62 242 PHE A O 1
ATOM 1981 N N . ASN A 1 243 ? 5.604 7.002 13.893 1.00 87.00 243 ASN A N 1
ATOM 1982 C CA . ASN A 1 243 ? 4.571 7.952 14.316 1.00 87.00 243 ASN A CA 1
ATOM 1983 C C . ASN A 1 243 ? 3.416 8.054 13.307 1.00 87.00 243 ASN A C 1
ATOM 1985 O O . ASN A 1 243 ? 2.255 8.126 13.719 1.00 87.00 243 ASN A O 1
ATOM 1989 N N . PHE A 1 244 ? 3.710 8.010 12.002 1.00 89.19 244 PHE A N 1
ATOM 1990 C CA . PHE A 1 244 ? 2.681 7.990 10.962 1.00 89.19 244 PHE A CA 1
ATOM 1991 C C . PHE A 1 244 ? 1.751 6.788 11.091 1.00 89.19 244 PHE A C 1
ATOM 1993 O O . PHE A 1 244 ? 0.534 6.961 11.052 1.00 89.19 244 PHE A O 1
ATOM 2000 N N . LEU A 1 245 ? 2.300 5.594 11.313 1.00 89.44 245 LEU A N 1
ATOM 2001 C CA . LEU A 1 245 ? 1.512 4.378 11.477 1.00 89.44 245 LEU A CA 1
ATOM 2002 C C . LEU A 1 245 ? 0.533 4.476 12.658 1.00 89.44 245 LEU A C 1
ATOM 2004 O O . LEU A 1 245 ? -0.655 4.190 12.506 1.00 89.44 245 LEU A O 1
ATOM 2008 N N . PHE A 1 246 ? 0.995 4.902 13.837 1.00 88.75 246 PHE A N 1
ATOM 2009 C CA . PHE A 1 246 ? 0.126 4.978 15.020 1.00 88.75 246 PHE A CA 1
ATOM 2010 C C . PHE A 1 246 ? -0.907 6.094 14.927 1.00 88.75 246 PHE A C 1
ATOM 2012 O O . PHE A 1 246 ? -2.047 5.904 15.359 1.00 88.75 246 PHE A O 1
ATOM 2019 N N . ARG A 1 247 ? -0.544 7.229 14.319 1.00 91.75 247 ARG A N 1
ATOM 2020 C CA . ARG A 1 247 ? -1.501 8.294 14.017 1.00 91.75 247 ARG A CA 1
ATOM 2021 C C . ARG A 1 247 ? -2.574 7.802 13.051 1.00 91.75 247 ARG A C 1
ATOM 2023 O O . ARG A 1 247 ? -3.757 7.967 13.335 1.00 91.75 247 ARG A O 1
ATOM 2030 N N . TYR A 1 248 ? -2.170 7.142 11.968 1.00 92.88 248 TYR A N 1
ATOM 2031 C CA . TYR A 1 248 ? -3.087 6.536 11.010 1.00 92.88 248 TYR A CA 1
ATOM 2032 C C . TYR A 1 248 ? -4.060 5.572 11.711 1.00 92.88 248 TYR A C 1
ATOM 2034 O O . TYR A 1 248 ? -5.270 5.702 11.546 1.00 92.88 248 TYR A O 1
ATOM 2042 N N . ARG A 1 249 ? -3.569 4.669 12.574 1.00 90.88 249 ARG A N 1
ATOM 2043 C CA . ARG A 1 249 ? -4.417 3.719 13.323 1.00 90.88 249 ARG A CA 1
ATOM 2044 C C . ARG A 1 249 ? -5.386 4.411 14.280 1.00 90.88 249 ARG A C 1
ATOM 2046 O O . ARG A 1 249 ? -6.552 4.034 14.338 1.00 90.88 249 ARG A O 1
ATOM 2053 N N . HIS A 1 250 ? -4.919 5.421 15.015 1.00 93.00 250 HIS A N 1
ATOM 2054 C CA . HIS A 1 250 ? -5.766 6.221 15.902 1.00 93.00 250 HIS A CA 1
ATOM 2055 C C . HIS A 1 250 ? -6.940 6.847 15.139 1.00 93.00 250 HIS A C 1
ATOM 2057 O O . HIS A 1 250 ? -8.083 6.782 15.591 1.00 93.00 250 HIS A O 1
ATOM 2063 N N . ILE A 1 251 ? -6.663 7.410 13.960 1.00 93.75 251 ILE A N 1
ATOM 2064 C CA . ILE A 1 251 ? -7.692 8.002 13.107 1.00 93.75 251 ILE A CA 1
ATOM 2065 C C . ILE A 1 251 ? -8.595 6.902 12.543 1.00 93.75 251 ILE A C 1
ATOM 2067 O O . ILE A 1 251 ? -9.809 7.016 12.646 1.00 93.75 251 ILE A O 1
ATOM 2071 N N . LEU A 1 252 ? -8.046 5.801 12.029 1.00 92.19 252 LEU A N 1
ATOM 2072 C CA . LEU A 1 252 ? -8.832 4.697 11.469 1.00 92.19 252 LEU A CA 1
ATOM 2073 C C . LEU A 1 252 ? -9.859 4.157 12.477 1.00 92.19 252 LEU A C 1
ATOM 2075 O O . LEU A 1 252 ? -11.035 4.012 12.144 1.00 92.19 252 LEU A O 1
ATOM 2079 N N . LEU A 1 253 ? -9.444 3.948 13.732 1.00 92.50 253 LEU A N 1
ATOM 2080 C CA . LEU A 1 253 ? -10.330 3.535 14.827 1.00 92.50 253 LEU A CA 1
ATOM 2081 C C . LEU A 1 253 ? -11.487 4.513 15.064 1.00 92.50 253 LEU A C 1
ATOM 2083 O O . LEU A 1 253 ? -12.592 4.099 15.422 1.00 92.50 253 LEU A O 1
ATOM 2087 N N . ALA A 1 254 ? -11.244 5.805 14.846 1.00 93.19 254 ALA A N 1
ATOM 2088 C CA . ALA A 1 254 ? -12.264 6.830 14.967 1.00 93.19 254 ALA A CA 1
ATOM 2089 C C . ALA A 1 254 ? -13.281 6.798 13.825 1.00 93.19 254 ALA A C 1
ATOM 2091 O O . ALA A 1 254 ? -14.415 7.228 14.022 1.00 93.19 254 ALA A O 1
ATOM 2092 N N . TRP A 1 255 ? -12.896 6.298 12.650 1.00 93.31 255 TRP A N 1
ATOM 2093 C CA . TRP A 1 255 ? -13.706 6.354 11.434 1.00 93.31 255 TRP A CA 1
ATOM 2094 C C . TRP A 1 255 ? -14.536 5.097 11.155 1.00 93.31 255 TRP A C 1
ATOM 2096 O O . TRP A 1 255 ? -15.450 5.180 10.340 1.00 93.31 255 TRP A O 1
ATOM 2106 N N . PHE A 1 256 ? -14.338 3.975 11.857 1.00 92.12 256 PHE A N 1
ATOM 2107 C CA . PHE A 1 256 ? -15.225 2.803 11.714 1.00 92.12 256 PHE A CA 1
ATOM 2108 C C . PHE A 1 256 ? -16.728 3.108 11.876 1.00 92.12 256 PHE A C 1
ATOM 2110 O O . PHE A 1 256 ? -17.501 2.618 11.051 1.00 92.12 256 PHE A O 1
ATOM 2117 N N . PRO A 1 257 ? -17.176 3.959 12.828 1.00 92.38 257 PRO A N 1
ATOM 2118 C CA . PRO A 1 257 ? -18.579 4.380 12.921 1.00 92.38 257 PRO A CA 1
ATOM 2119 C C . PRO A 1 257 ? -19.159 4.954 11.626 1.00 92.38 257 PRO A C 1
ATOM 2121 O O . PRO A 1 257 ? -20.349 4.801 11.352 1.00 92.38 257 PRO A O 1
ATOM 2124 N N . PHE A 1 258 ? -18.324 5.568 10.790 1.00 90.69 258 PHE A N 1
ATOM 2125 C CA . PHE A 1 258 ? -18.761 6.139 9.523 1.00 90.69 258 PHE A CA 1
ATOM 2126 C C . PHE A 1 258 ? -19.294 5.077 8.551 1.00 90.69 258 PHE A C 1
ATOM 2128 O O . PHE A 1 258 ? -20.228 5.357 7.802 1.00 90.69 258 PHE A O 1
ATOM 2135 N N . LEU A 1 259 ? -18.782 3.841 8.612 1.00 90.12 259 LEU A N 1
ATOM 2136 C CA . LEU A 1 259 ? -19.287 2.717 7.811 1.00 90.12 259 LEU A CA 1
ATOM 2137 C C . LEU A 1 259 ? -20.736 2.338 8.166 1.00 90.12 259 LEU A C 1
ATOM 2139 O O . LEU A 1 259 ? -21.433 1.766 7.333 1.00 90.12 259 LEU A O 1
ATOM 2143 N N . ALA A 1 260 ? -21.192 2.694 9.370 1.00 90.06 260 ALA A N 1
ATOM 2144 C CA . ALA A 1 260 ? -22.567 2.536 9.840 1.00 90.06 260 ALA A CA 1
ATOM 2145 C C . ALA A 1 260 ? -23.409 3.823 9.695 1.00 90.06 260 ALA A C 1
ATOM 2147 O O . ALA A 1 260 ? -24.514 3.918 10.225 1.00 90.06 260 ALA A O 1
ATOM 2148 N N . GLY A 1 261 ? -22.891 4.861 9.025 1.00 88.06 261 GLY A N 1
ATOM 2149 C CA . GLY A 1 261 ? -23.562 6.162 8.916 1.00 88.06 261 GLY A CA 1
ATOM 2150 C C . GLY A 1 261 ? -23.562 6.980 10.215 1.00 88.06 261 GLY A C 1
ATOM 2151 O O . GLY A 1 261 ? -24.353 7.918 10.362 1.00 88.06 261 GLY A O 1
ATOM 2152 N N . MET A 1 262 ? -22.685 6.647 11.164 1.00 89.44 262 MET A N 1
ATOM 2153 C CA . MET A 1 262 ? -22.537 7.342 12.443 1.00 89.44 262 MET A CA 1
ATOM 2154 C C . MET A 1 262 ? -21.356 8.326 12.406 1.00 89.44 262 MET A C 1
ATOM 2156 O O . MET A 1 262 ? -20.422 8.161 11.618 1.00 89.44 262 MET A O 1
ATOM 2160 N N . PRO A 1 263 ? -21.371 9.385 13.237 1.00 89.38 263 PRO A N 1
ATOM 2161 C CA . PRO A 1 263 ? -20.249 10.313 13.315 1.00 89.38 263 PRO A CA 1
ATOM 2162 C C . PRO A 1 263 ? -18.984 9.617 13.857 1.00 89.38 263 PRO A C 1
ATOM 2164 O O . PRO A 1 263 ? -19.098 8.811 14.786 1.00 89.38 263 PRO A O 1
ATOM 2167 N N . PRO A 1 264 ? -17.785 9.959 13.343 1.00 91.19 264 PRO A N 1
ATOM 2168 C CA . PRO A 1 264 ? -16.520 9.457 13.871 1.00 91.19 264 PRO A CA 1
ATOM 2169 C C . PRO A 1 264 ? -16.340 9.720 15.373 1.00 91.19 264 PRO A C 1
ATO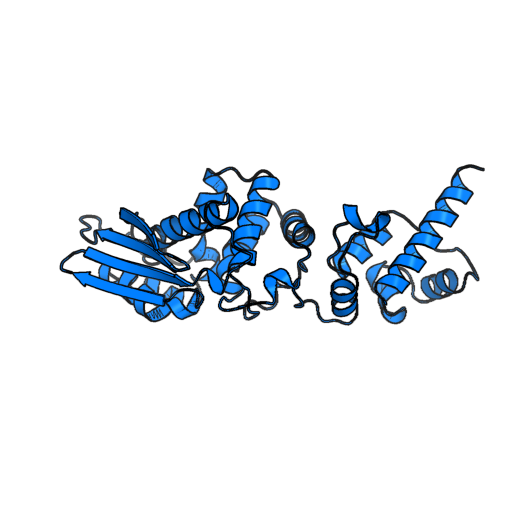M 2171 O O . PRO A 1 264 ? -16.800 10.739 15.900 1.00 91.19 264 PRO A O 1
ATOM 2174 N N . ARG A 1 265 ? -15.630 8.820 16.063 1.00 90.88 265 ARG A N 1
ATOM 2175 C CA . ARG A 1 265 ? -15.377 8.882 17.512 1.00 90.88 265 ARG A CA 1
ATOM 2176 C C . ARG A 1 265 ? -13.905 8.694 17.837 1.00 90.88 265 ARG A C 1
ATOM 2178 O O . ARG A 1 265 ? -13.408 7.578 17.885 1.00 90.88 265 ARG A O 1
ATOM 2185 N N . PHE A 1 266 ? -13.215 9.803 18.083 1.00 92.75 266 PHE A N 1
ATOM 2186 C CA . PHE A 1 266 ? -11.789 9.781 18.392 1.00 92.75 266 PHE A CA 1
ATOM 2187 C C . PHE A 1 266 ? -11.535 9.217 19.796 1.00 92.75 266 PHE A C 1
ATOM 2189 O O . PHE A 1 266 ? -12.013 9.804 20.773 1.00 92.75 266 PHE A O 1
ATOM 2196 N N . PRO A 1 267 ? -10.794 8.101 19.918 1.00 93.94 267 PRO A N 1
ATOM 2197 C CA . PRO A 1 267 ? -10.494 7.516 21.214 1.00 93.94 267 PRO A CA 1
ATOM 2198 C C . PRO A 1 267 ? -9.464 8.354 21.971 1.00 93.94 267 PRO A C 1
ATOM 2200 O O . PRO A 1 267 ? -8.510 8.872 21.391 1.00 93.94 267 PRO A O 1
ATOM 2203 N N . ARG A 1 268 ? -9.561 8.400 23.300 1.00 95.06 268 ARG A N 1
ATOM 2204 C CA . ARG A 1 268 ? -8.401 8.778 24.122 1.00 95.06 268 ARG A CA 1
ATOM 2205 C C . ARG A 1 268 ? -7.328 7.704 23.963 1.00 95.06 268 ARG A C 1
ATOM 2207 O O . ARG A 1 268 ? -7.658 6.524 23.932 1.00 95.06 268 ARG A O 1
ATOM 2214 N N . THR A 1 269 ? -6.069 8.105 23.800 1.00 94.25 269 THR A N 1
ATOM 2215 C CA . THR A 1 269 ? -4.974 7.173 23.490 1.00 94.25 269 THR A CA 1
ATOM 2216 C C . THR A 1 269 ? -3.855 7.298 24.508 1.00 94.25 269 THR A C 1
ATOM 2218 O O . THR A 1 269 ? -3.370 8.398 24.763 1.00 94.25 269 THR A O 1
ATOM 2221 N N . GLU A 1 270 ? -3.424 6.163 25.044 1.00 93.75 270 GLU A N 1
ATOM 2222 C CA . GLU A 1 270 ? -2.269 6.050 25.930 1.00 93.75 270 GLU A CA 1
ATOM 2223 C C . GLU A 1 270 ? -1.256 5.095 25.305 1.00 93.75 270 GLU A C 1
ATOM 2225 O O . GLU A 1 270 ? -1.596 3.977 24.917 1.00 93.75 270 GLU A O 1
ATOM 2230 N N . ILE A 1 271 ? -0.006 5.540 25.195 1.00 91.12 271 ILE A N 1
ATOM 2231 C CA . ILE A 1 271 ? 1.089 4.751 24.629 1.00 91.12 271 ILE A CA 1
ATOM 2232 C C . ILE A 1 271 ? 2.079 4.457 25.747 1.00 91.12 271 ILE A C 1
ATOM 2234 O O . ILE A 1 271 ? 2.516 5.359 26.459 1.00 91.12 271 ILE A O 1
ATOM 2238 N N . SER A 1 272 ? 2.455 3.191 25.883 1.00 91.50 272 SER A N 1
ATOM 2239 C CA . SER A 1 272 ? 3.485 2.744 26.815 1.00 91.50 272 SER A CA 1
ATOM 2240 C C . SER A 1 272 ? 4.428 1.769 26.118 1.00 91.50 272 SER A C 1
ATOM 2242 O O . SER A 1 272 ? 4.004 0.972 25.283 1.00 91.50 272 SER A O 1
ATOM 2244 N N . SER A 1 273 ? 5.713 1.842 26.450 1.00 87.19 273 SER A N 1
ATOM 2245 C CA . SER A 1 273 ? 6.744 0.948 25.919 1.00 87.19 273 SER A CA 1
ATOM 2246 C C . SER A 1 273 ? 7.509 0.329 27.078 1.00 87.19 273 SER A C 1
ATOM 2248 O O . SER A 1 273 ? 7.880 1.043 28.013 1.00 87.19 273 SER A O 1
ATOM 2250 N N . LYS A 1 274 ? 7.739 -0.984 27.041 1.00 86.62 274 LYS A N 1
ATOM 2251 C CA . LYS A 1 274 ? 8.566 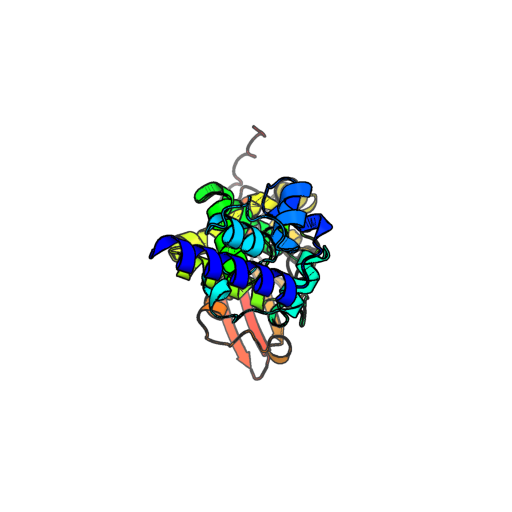-1.683 28.031 1.00 86.62 274 LYS A CA 1
ATOM 2252 C C . LYS A 1 274 ? 9.352 -2.801 27.352 1.00 86.62 274 LYS A C 1
ATOM 2254 O O . LYS A 1 274 ? 8.774 -3.819 26.982 1.00 86.62 274 LYS A O 1
ATOM 2259 N N . GLY A 1 275 ? 10.669 -2.625 27.246 1.00 86.06 275 GLY A N 1
ATOM 2260 C CA . GLY A 1 275 ? 11.525 -3.544 26.488 1.00 86.06 275 GLY A CA 1
ATOM 2261 C C . GLY A 1 275 ? 11.091 -3.597 25.023 1.00 86.06 275 GLY A C 1
ATOM 2262 O O . GLY A 1 275 ? 10.789 -2.559 24.440 1.00 86.06 275 GLY A O 1
ATOM 2263 N N . ASP A 1 276 ? 10.970 -4.805 24.475 1.00 88.38 276 ASP A N 1
ATOM 2264 C CA . ASP A 1 276 ? 10.571 -5.044 23.081 1.00 88.38 276 ASP A CA 1
ATOM 2265 C C . ASP A 1 276 ? 9.051 -5.059 22.870 1.00 88.38 276 ASP A C 1
ATOM 2267 O O . ASP A 1 276 ? 8.557 -5.608 21.889 1.00 88.38 276 ASP A O 1
ATOM 2271 N N . ILE A 1 277 ? 8.279 -4.502 23.803 1.00 91.00 277 ILE A N 1
ATOM 2272 C CA . ILE A 1 277 ? 6.821 -4.483 23.725 1.00 91.00 277 ILE A CA 1
ATOM 2273 C C . ILE A 1 277 ? 6.331 -3.043 23.725 1.00 91.00 277 ILE A C 1
ATOM 2275 O O . ILE A 1 277 ? 6.536 -2.296 24.686 1.00 91.00 277 ILE A O 1
ATOM 2279 N N . LEU A 1 278 ? 5.597 -2.694 22.672 1.00 91.69 278 LEU A N 1
ATOM 2280 C CA . LEU A 1 278 ? 4.805 -1.477 22.614 1.00 91.69 278 LEU A CA 1
ATOM 2281 C C . LEU A 1 278 ? 3.340 -1.809 22.886 1.00 91.69 278 LEU A C 1
ATOM 2283 O O . LEU A 1 278 ? 2.731 -2.613 22.184 1.00 91.69 278 LEU A O 1
ATOM 2287 N N . LYS A 1 279 ? 2.754 -1.139 23.873 1.00 94.56 279 LYS A N 1
ATOM 2288 C CA . LYS A 1 279 ? 1.336 -1.238 24.202 1.00 94.56 279 LYS A CA 1
ATOM 2289 C C . LYS A 1 279 ? 0.656 0.100 23.938 1.00 94.56 279 LYS A C 1
ATOM 2291 O O . LYS A 1 279 ? 1.070 1.126 24.479 1.00 94.56 279 LYS A O 1
ATOM 2296 N N . VAL A 1 280 ? -0.424 0.066 23.164 1.00 94.38 280 VAL A N 1
ATOM 2297 C CA . VAL A 1 280 ? -1.290 1.223 22.915 1.00 94.38 280 VAL A CA 1
ATOM 2298 C C . VAL A 1 280 ? -2.698 0.905 23.388 1.00 94.38 280 VAL A C 1
ATOM 2300 O O . VAL A 1 280 ? -3.264 -0.117 23.006 1.00 94.38 280 VAL A O 1
ATOM 2303 N N . THR A 1 281 ? -3.253 1.771 24.227 1.00 96.06 281 THR A N 1
ATOM 2304 C CA . THR A 1 281 ? -4.620 1.662 24.737 1.00 96.06 281 THR A CA 1
ATOM 2305 C C . THR A 1 281 ? -5.464 2.770 24.125 1.00 96.06 281 THR A C 1
ATOM 2307 O O . THR A 1 281 ? -5.128 3.946 24.256 1.00 96.06 281 THR A O 1
ATOM 2310 N N . TYR A 1 282 ? -6.567 2.399 23.486 1.00 95.38 282 TYR A N 1
ATOM 2311 C CA . TYR A 1 282 ? -7.561 3.293 22.907 1.00 95.38 282 TYR A CA 1
ATOM 2312 C C . TYR A 1 282 ? -8.854 3.191 23.715 1.00 95.38 282 TYR A C 1
ATOM 2314 O O . TYR A 1 282 ? -9.367 2.094 23.917 1.00 95.38 282 TYR A O 1
ATOM 2322 N N . VAL A 1 283 ? -9.385 4.324 24.167 1.00 95.81 283 VAL A N 1
ATOM 2323 C CA . VAL A 1 283 ? -10.606 4.401 24.976 1.00 95.81 283 VAL A CA 1
ATOM 2324 C C . VAL A 1 283 ? -11.638 5.255 24.245 1.00 95.81 283 VAL A C 1
ATOM 2326 O O . VAL A 1 283 ? -11.498 6.480 24.173 1.00 95.81 283 VAL A O 1
ATOM 2329 N N . SER A 1 284 ? -12.670 4.607 23.708 1.00 93.75 284 SER A N 1
ATOM 2330 C CA . SER A 1 284 ? -13.781 5.239 22.992 1.00 93.75 284 SER A CA 1
ATOM 2331 C C . SER A 1 284 ? -15.008 5.354 23.888 1.00 93.75 284 SER A C 1
ATOM 2333 O O . SER A 1 284 ? -15.486 4.359 24.432 1.00 93.75 284 SER A O 1
ATOM 2335 N N . ASP A 1 285 ? -15.540 6.568 23.997 1.00 91.81 285 ASP A N 1
ATOM 2336 C CA . ASP A 1 285 ? -16.839 6.821 24.615 1.00 91.81 285 ASP A CA 1
ATOM 2337 C C . ASP A 1 285 ? -17.956 6.521 23.602 1.00 91.81 285 ASP A C 1
ATOM 2339 O O . ASP A 1 285 ? -17.966 7.053 22.486 1.00 91.81 285 ASP A O 1
ATOM 2343 N N . LEU A 1 286 ? -18.858 5.623 23.986 1.00 89.31 286 LEU A N 1
ATOM 2344 C CA . LEU A 1 286 ? -19.965 5.130 23.174 1.00 89.31 286 LEU A CA 1
ATOM 2345 C C . LEU A 1 286 ? -21.256 5.913 23.418 1.00 89.31 286 LEU A C 1
ATOM 2347 O O . LEU A 1 286 ? -22.241 5.673 22.716 1.00 89.31 286 LEU A O 1
ATOM 2351 N N . ASP A 1 287 ? -21.278 6.858 24.365 1.00 80.69 287 ASP A N 1
ATOM 2352 C CA . ASP A 1 287 ? -22.454 7.694 24.573 1.00 80.69 287 ASP A CA 1
ATOM 2353 C C . ASP A 1 287 ? -22.672 8.609 23.364 1.00 80.69 287 ASP A C 1
ATOM 2355 O O . ASP A 1 287 ? -21.976 9.604 23.124 1.00 80.69 287 ASP A O 1
ATOM 2359 N N . SER A 1 288 ? -23.691 8.285 22.569 1.00 62.44 288 SER A N 1
ATOM 2360 C CA . SER A 1 288 ? -24.113 9.121 21.457 1.00 62.44 288 SER A CA 1
ATOM 2361 C C . SER A 1 288 ? -25.556 9.573 21.642 1.00 62.44 288 SER A C 1
ATOM 2363 O O . SER A 1 288 ? -26.504 8.811 21.495 1.00 62.44 288 SER A O 1
ATOM 2365 N N . LYS A 1 289 ? -25.722 10.874 21.901 1.00 59.06 289 LYS A N 1
ATOM 2366 C CA . LYS A 1 289 ? -26.997 11.587 21.701 1.00 59.06 289 LYS A CA 1
ATOM 2367 C C . LYS A 1 289 ? -27.299 11.836 20.212 1.00 59.06 289 LYS A C 1
ATOM 2369 O O . LYS A 1 289 ? -28.294 12.476 19.883 1.00 59.06 289 LYS A O 1
ATOM 2374 N N . LEU A 1 290 ? -26.409 11.408 19.314 1.00 55.62 290 LEU A N 1
ATOM 2375 C CA . LEU A 1 290 ? -26.473 11.679 17.882 1.00 55.62 290 LEU A CA 1
ATOM 2376 C C . LEU A 1 290 ? -27.165 10.506 17.190 1.00 55.62 290 LEU A C 1
ATOM 2378 O O . LEU A 1 290 ? -26.671 9.385 17.230 1.00 55.62 290 LEU A O 1
ATOM 2382 N N . LYS A 1 291 ? -28.313 10.776 16.565 1.00 54.34 291 LYS A N 1
ATOM 2383 C CA . LYS A 1 291 ? -29.036 9.775 15.776 1.00 54.34 291 LYS A CA 1
ATOM 2384 C C . LYS A 1 291 ? -28.179 9.334 14.575 1.00 54.34 291 LYS A C 1
ATOM 2386 O O . LYS A 1 291 ? -27.498 10.190 14.000 1.00 54.34 291 LYS A O 1
ATOM 2391 N N . PRO A 1 292 ? -28.234 8.051 14.171 1.00 56.59 292 PRO A N 1
ATOM 2392 C CA . PRO A 1 292 ? -27.632 7.596 12.921 1.00 56.59 292 PRO A CA 1
ATOM 2393 C C . PRO A 1 292 ? -28.115 8.474 11.761 1.00 56.59 292 PRO A C 1
ATOM 2395 O O . PRO A 1 292 ? -29.283 8.884 11.740 1.00 56.59 292 PRO A O 1
ATOM 2398 N N . ARG A 1 293 ? -27.241 8.786 10.795 1.00 56.12 293 ARG A N 1
ATOM 2399 C CA . ARG A 1 293 ? -27.715 9.417 9.557 1.00 56.12 293 ARG A CA 1
ATOM 2400 C C . ARG A 1 293 ? -28.649 8.442 8.827 1.00 56.12 293 ARG A C 1
ATOM 2402 O O . ARG A 1 293 ? -28.457 7.230 8.934 1.00 56.12 293 ARG A O 1
ATOM 2409 N N . PRO A 1 294 ? -29.638 8.940 8.064 1.00 52.50 294 PRO A N 1
ATOM 2410 C CA . PRO A 1 294 ? -30.387 8.092 7.147 1.00 52.50 294 PRO A CA 1
ATOM 2411 C C . PRO A 1 294 ? -29.399 7.336 6.256 1.00 52.50 294 PRO A C 1
ATOM 2413 O O . PRO A 1 294 ? -28.433 7.938 5.776 1.00 52.50 294 PRO A O 1
ATOM 2416 N N . LYS A 1 295 ? -29.624 6.031 6.060 1.00 53.66 295 LYS A N 1
ATOM 2417 C CA . LYS A 1 295 ? -28.812 5.216 5.149 1.00 53.66 295 LYS A CA 1
ATOM 2418 C C . LYS A 1 295 ? -28.739 5.945 3.806 1.00 53.66 295 LYS A C 1
ATOM 2420 O O . LYS A 1 295 ? -29.781 6.298 3.256 1.00 53.66 295 LYS A O 1
ATOM 2425 N N . LEU A 1 296 ? -27.525 6.210 3.316 1.00 46.38 296 LEU A N 1
ATOM 2426 C CA . LEU A 1 296 ? -27.323 6.681 1.948 1.00 46.38 296 LEU A CA 1
ATOM 2427 C C . LEU A 1 296 ? -27.951 5.621 1.041 1.00 46.38 296 LEU A C 1
ATOM 2429 O O . LEU A 1 296 ? -27.443 4.504 0.952 1.00 46.38 296 LEU A O 1
ATOM 2433 N N . LEU A 1 297 ? -29.113 5.938 0.466 1.00 36.84 297 LEU A N 1
ATOM 2434 C CA . LEU A 1 297 ? -29.716 5.122 -0.579 1.00 36.84 297 LEU A CA 1
ATOM 2435 C C . LEU A 1 297 ? -28.663 4.985 -1.678 1.00 36.84 297 LEU A C 1
ATOM 2437 O O . LEU A 1 297 ? -28.078 5.989 -2.084 1.00 36.84 297 LEU A O 1
ATOM 2441 N N . ALA A 1 298 ? -28.383 3.743 -2.071 1.00 39.41 298 ALA A N 1
ATOM 2442 C CA . ALA A 1 298 ? -27.449 3.430 -3.141 1.00 39.41 298 ALA A CA 1
ATOM 2443 C C . ALA A 1 298 ? -27.765 4.309 -4.364 1.00 39.41 298 ALA A C 1
ATOM 2445 O O . ALA A 1 298 ? -28.899 4.290 -4.848 1.00 39.41 298 ALA A O 1
ATOM 2446 N N . LEU A 1 299 ? -26.784 5.111 -4.786 1.00 33.59 299 LEU A N 1
ATOM 2447 C CA . LEU A 1 299 ? -26.761 5.744 -6.104 1.00 33.59 299 LEU A CA 1
ATOM 2448 C C . LEU A 1 299 ? -26.203 4.744 -7.113 1.00 33.59 299 LEU A C 1
ATOM 2450 O O . LEU A 1 299 ? -25.218 4.060 -6.749 1.00 33.59 299 LEU A O 1
#

Sequence (299 aa):
MRSSKRASDESTRLRELIQEIGLPLRRLPDIIEEKPEDCLSWWSQLNNNIKITESHFERIAKFSGIDERNLFSSDYDRELARRRVHGDYLSLPERYAENQNSFLRTSAHIMRYVVLTRGQWFADQILISMNVSPLIYQNTDTLINLTYFADLLAALEKNGFSQQELDTLASVIFLTLQDTALGKKFQSAESLSDVYSVLDENFGYFDSNFEYKGSFVKNTYTLTTILPLNQHQNLIQGSKSFNFLFRYRHILLAWFPFLAGMPPRFPRTEISSKGDILKVTYVSDLDSKLKPRPKLLAL

Organism: Bdellovibrio bacteriovorus (NCBI:txid959)

pLDDT: mean 86.72, std 10.86, range [33.59, 96.19]